Protein AF-A0A4Z1HC04-F1 (afdb_monomer_lite)

Foldseek 3Di:
DDDDDDDDDPPPPVVPPVVVVVVVVVPPPPDDDDDDYDDDDDDDDDDPPDPVNVVVVVVVVVVVVVVVVVVVVVVVVVVVQDDPQDHPQQDGVPPLDRDPSVVDDDDDDDDDDLWDADPVRDIDGDDDQCDDPDDPSNVVVLCVQQNDCVQKDFDAPVRLCSVVNPCSVVQADPVPGGHIDGDCVSVVSVLVVLQVLQVPCVVRPDDPPPPPVSHPDDPDD

Structure (mmCIF, N/CA/C/O backbone):
data_AF-A0A4Z1HC04-F1
#
_entry.id   AF-A0A4Z1HC04-F1
#
loop_
_atom_site.group_PDB
_atom_site.id
_atom_site.type_symbol
_atom_site.label_atom_id
_atom_site.label_alt_id
_atom_site.label_comp_id
_atom_site.label_asym_id
_atom_site.label_entity_id
_atom_site.label_seq_id
_atom_site.pdbx_PDB_ins_code
_atom_site.Cartn_x
_atom_site.Cartn_y
_atom_site.Cartn_z
_atom_site.occupancy
_atom_site.B_iso_or_equiv
_atom_site.auth_seq_id
_atom_site.auth_comp_id
_atom_site.auth_asym_id
_atom_site.auth_atom_id
_atom_site.pdbx_PDB_model_num
ATOM 1 N N . MET A 1 1 ? -55.560 -36.312 -19.124 1.00 34.12 1 MET A N 1
ATOM 2 C CA . MET A 1 1 ? -55.631 -37.559 -19.916 1.00 34.12 1 MET A CA 1
ATOM 3 C C . MET A 1 1 ? -54.326 -37.708 -20.676 1.00 34.12 1 MET A C 1
ATOM 5 O O . MET A 1 1 ? -53.865 -36.733 -21.249 1.00 34.12 1 MET A O 1
ATOM 9 N N . ALA A 1 2 ? -53.711 -38.881 -20.555 1.00 35.19 2 ALA A N 1
ATOM 10 C CA . ALA A 1 2 ? -52.400 -39.250 -21.082 1.00 35.19 2 ALA A CA 1
ATOM 11 C C . ALA A 1 2 ? -52.451 -39.645 -22.563 1.00 35.19 2 ALA A C 1
ATOM 13 O O . ALA A 1 2 ? -53.450 -40.243 -22.935 1.00 35.19 2 ALA A O 1
ATOM 14 N N . LEU A 1 3 ? -51.360 -39.412 -23.310 1.00 34.53 3 LEU A N 1
ATOM 15 C CA . LEU A 1 3 ? -50.778 -40.253 -24.383 1.00 34.53 3 LEU A CA 1
ATOM 16 C C . LEU A 1 3 ? -49.285 -39.821 -24.514 1.00 34.53 3 LEU A C 1
ATOM 18 O O . LEU A 1 3 ? -49.034 -38.633 -24.671 1.00 34.53 3 LEU A O 1
ATOM 22 N N . ILE A 1 4 ? -48.274 -40.626 -24.127 1.00 35.75 4 ILE A N 1
ATOM 23 C CA . ILE A 1 4 ? -47.569 -41.677 -24.916 1.00 35.75 4 ILE A CA 1
ATOM 24 C C . ILE A 1 4 ? -46.864 -41.046 -26.149 1.00 35.75 4 ILE A C 1
ATOM 26 O O . ILE A 1 4 ? -47.541 -40.412 -26.941 1.00 35.75 4 ILE A O 1
ATOM 30 N N . SER A 1 5 ? -45.556 -41.155 -26.424 1.00 35.28 5 SER A N 1
ATOM 31 C CA . SER A 1 5 ? -44.459 -41.933 -25.833 1.00 35.28 5 SER A CA 1
ATOM 32 C C . SER A 1 5 ? -43.077 -41.541 -26.393 1.00 35.28 5 SER A C 1
ATOM 34 O O . SER A 1 5 ? -42.950 -41.000 -27.487 1.00 35.28 5 SER A O 1
ATOM 36 N N . SER A 1 6 ? -42.070 -42.017 -25.652 1.00 41.66 6 SER A N 1
ATOM 37 C CA . SER A 1 6 ? -40.834 -42.688 -26.096 1.00 41.66 6 SER A CA 1
ATOM 38 C C . SER A 1 6 ? -39.646 -41.871 -26.619 1.00 41.66 6 SER A C 1
ATOM 40 O O . SER A 1 6 ? -39.575 -41.424 -27.758 1.00 41.66 6 SER A O 1
ATOM 42 N N . PHE A 1 7 ? -38.662 -41.838 -25.720 1.00 41.16 7 PHE A N 1
ATOM 43 C CA . PHE A 1 7 ? -37.251 -41.531 -25.858 1.00 41.16 7 PHE A CA 1
ATOM 44 C C . PHE A 1 7 ? -36.547 -42.428 -26.886 1.00 41.16 7 PHE A C 1
ATOM 46 O O . PHE A 1 7 ? -36.638 -43.653 -26.828 1.00 41.16 7 PHE A O 1
ATOM 53 N N . PHE A 1 8 ? -35.772 -41.795 -27.762 1.00 40.00 8 PHE A N 1
ATOM 54 C CA . PHE A 1 8 ? -34.714 -42.421 -28.549 1.00 40.00 8 PHE A CA 1
ATOM 55 C C . PHE A 1 8 ? -33.489 -42.623 -27.637 1.00 40.00 8 PHE A C 1
ATOM 57 O O . PHE A 1 8 ? -32.906 -41.647 -27.170 1.00 40.00 8 PHE A O 1
ATOM 64 N N . ASN A 1 9 ? -33.106 -43.875 -27.364 1.00 44.97 9 ASN A N 1
ATOM 65 C CA . ASN A 1 9 ? -31.859 -44.222 -26.671 1.00 44.97 9 ASN A CA 1
ATOM 66 C C . ASN A 1 9 ? -30.952 -45.049 -27.612 1.00 44.97 9 ASN A C 1
ATOM 68 O O . ASN A 1 9 ? -31.169 -46.252 -27.756 1.00 44.97 9 ASN A O 1
ATOM 72 N N . PRO A 1 10 ? -29.936 -44.442 -28.253 1.00 45.31 10 PRO A N 1
ATOM 73 C CA . PRO A 1 10 ? -29.076 -45.092 -29.250 1.00 45.31 10 PRO A CA 1
ATOM 74 C C . PRO A 1 10 ? -27.971 -45.998 -28.661 1.00 45.31 10 PRO A C 1
ATOM 76 O O . PRO A 1 10 ? -27.020 -46.356 -29.357 1.00 45.31 10 PRO A O 1
ATOM 79 N N . GLN A 1 11 ? -28.052 -46.381 -27.382 1.00 48.84 11 GLN A N 1
ATOM 80 C CA . GLN A 1 11 ? -27.018 -47.191 -26.726 1.00 48.84 11 GLN A CA 1
ATOM 81 C C . GLN A 1 11 ? -27.268 -48.713 -26.791 1.00 48.84 11 GLN A C 1
ATOM 83 O O . GLN A 1 11 ? -26.366 -49.482 -26.467 1.00 48.84 11 GLN A O 1
ATOM 88 N N . ALA A 1 12 ? -28.448 -49.164 -27.234 1.00 47.84 12 ALA A N 1
ATOM 89 C CA . ALA A 1 12 ? -28.822 -50.584 -27.227 1.00 47.84 12 ALA A CA 1
ATOM 90 C C . ALA A 1 12 ? -28.340 -51.391 -28.454 1.00 47.84 12 ALA A C 1
ATOM 92 O O . ALA A 1 12 ? -28.146 -52.597 -28.340 1.00 47.84 12 ALA A O 1
ATOM 93 N N . GLU A 1 13 ? -28.077 -50.760 -29.603 1.00 52.19 13 GLU A N 1
ATOM 94 C CA . GLU A 1 13 ? -27.688 -51.490 -30.828 1.00 52.19 13 GLU A CA 1
ATOM 95 C C . GLU A 1 13 ? -26.198 -51.872 -30.872 1.00 52.19 13 GLU A C 1
ATOM 97 O O . GLU A 1 13 ? -25.817 -52.843 -31.516 1.00 52.19 13 GLU A O 1
ATOM 102 N N . ARG A 1 14 ? -25.341 -51.192 -30.101 1.00 45.84 14 ARG A N 1
ATOM 103 C CA . ARG A 1 14 ? -23.883 -51.414 -30.129 1.00 45.84 14 ARG A CA 1
ATOM 104 C C . ARG A 1 14 ? -23.428 -52.722 -29.460 1.00 45.84 14 ARG A C 1
ATOM 106 O O . ARG A 1 14 ? -22.299 -53.149 -29.666 1.00 45.84 14 ARG A O 1
ATOM 113 N N . TRP A 1 15 ? -24.292 -53.361 -28.670 1.00 45.22 15 TRP A N 1
ATOM 114 C CA . TRP A 1 15 ? -23.966 -54.577 -27.909 1.00 45.22 15 TRP A CA 1
ATOM 115 C C . TRP A 1 15 ? -24.400 -55.873 -28.611 1.00 45.22 15 TRP A C 1
ATOM 117 O O . TRP A 1 15 ? -23.995 -56.958 -28.197 1.00 45.22 15 TRP A O 1
ATOM 127 N N . ALA A 1 16 ? -25.192 -55.781 -29.685 1.00 52.88 16 ALA A N 1
ATOM 128 C CA . ALA A 1 16 ? -25.650 -56.945 -30.444 1.00 52.88 16 ALA A CA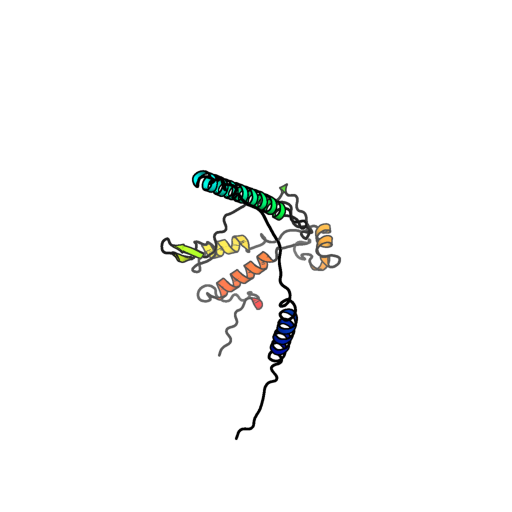 1
ATOM 129 C C . ALA A 1 16 ? -24.617 -57.437 -31.477 1.00 52.88 16 ALA A C 1
ATOM 131 O O . ALA A 1 16 ? -24.549 -58.638 -31.746 1.00 52.88 16 ALA A O 1
ATOM 132 N N . ASP A 1 17 ? -23.770 -56.546 -32.001 1.00 55.94 17 ASP A N 1
ATOM 133 C CA . ASP A 1 17 ? -22.833 -56.887 -33.081 1.00 55.94 17 ASP A CA 1
ATOM 134 C C . ASP A 1 17 ? -21.501 -57.470 -32.582 1.00 55.94 17 ASP A C 1
ATOM 136 O O . ASP A 1 17 ? -20.908 -58.324 -33.242 1.00 55.94 17 ASP A O 1
ATOM 140 N N . GLN A 1 18 ? -21.059 -57.112 -31.372 1.00 55.28 18 GLN A N 1
ATOM 141 C CA . GLN A 1 18 ? -19.781 -57.591 -30.829 1.00 55.28 18 GLN A CA 1
ATOM 142 C C . GLN A 1 18 ? -19.822 -59.084 -30.443 1.00 55.28 18 GLN A C 1
ATOM 144 O O . GLN A 1 18 ? -18.849 -59.807 -30.635 1.00 55.28 18 GLN A O 1
ATOM 149 N N . HIS A 1 19 ? -20.973 -59.585 -29.978 1.00 47.66 19 HIS A N 1
ATOM 150 C CA . HIS A 1 19 ? -21.140 -60.993 -29.588 1.00 47.66 19 HIS A CA 1
ATOM 151 C C . HIS A 1 19 ? -21.334 -61.961 -30.767 1.00 47.66 19 HIS A C 1
ATOM 153 O O . HIS A 1 19 ? -21.279 -63.178 -30.574 1.00 47.66 19 HIS A O 1
ATOM 159 N N . ARG A 1 20 ? -21.563 -61.448 -31.985 1.00 49.50 20 ARG A N 1
ATOM 160 C CA . ARG A 1 20 ? -21.692 -62.266 -33.201 1.00 49.50 20 ARG A CA 1
ATOM 161 C C . ARG A 1 20 ? -20.344 -62.493 -33.890 1.00 49.50 20 ARG A C 1
ATOM 163 O O . ARG A 1 20 ? -20.151 -63.567 -34.443 1.00 49.50 20 ARG A O 1
ATOM 170 N N . ALA A 1 21 ? -19.413 -61.541 -33.800 1.00 50.41 21 ALA A N 1
ATOM 171 C CA . ALA A 1 21 ? -18.075 -61.673 -34.381 1.00 50.41 21 ALA A CA 1
ATOM 172 C C . ALA A 1 21 ? -17.166 -62.643 -33.598 1.00 50.41 21 ALA A C 1
ATOM 174 O O . ALA A 1 21 ? -16.377 -63.366 -34.204 1.00 50.41 21 ALA A O 1
ATOM 175 N N . ASP A 1 22 ? -17.329 -62.721 -32.273 1.00 49.50 22 ASP A N 1
ATOM 176 C CA . ASP A 1 22 ? -16.490 -63.566 -31.405 1.00 49.50 22 ASP A CA 1
ATOM 177 C C . ASP A 1 22 ? -16.844 -65.065 -31.500 1.00 49.50 22 ASP A C 1
ATOM 179 O O . ASP A 1 22 ? -16.000 -65.938 -31.314 1.00 49.50 22 ASP A O 1
ATOM 183 N N . LYS A 1 23 ? -18.092 -65.392 -31.872 1.00 49.78 23 LYS A N 1
ATOM 184 C CA . LYS A 1 23 ? -18.534 -66.787 -32.057 1.00 49.78 23 LYS A CA 1
ATOM 185 C C . LYS A 1 23 ? -18.004 -67.435 -33.337 1.00 49.78 23 LYS A C 1
ATOM 187 O O . LYS A 1 23 ? -17.865 -68.647 -33.371 1.00 49.78 23 LYS A O 1
ATOM 192 N N . THR A 1 24 ? -17.675 -66.649 -34.360 1.00 49.47 24 THR A N 1
ATOM 193 C CA . THR A 1 24 ? -17.198 -67.154 -35.660 1.00 49.47 24 THR A CA 1
ATOM 194 C C . THR A 1 24 ? -15.692 -67.422 -35.734 1.00 49.47 24 THR A C 1
ATOM 196 O O . THR A 1 24 ? -15.248 -68.023 -36.705 1.00 49.47 24 THR A O 1
ATOM 199 N N . LEU A 1 25 ? -14.901 -67.014 -34.734 1.00 47.38 25 LEU A N 1
ATOM 200 C CA . LEU A 1 25 ? -13.460 -67.314 -34.673 1.00 47.38 25 LEU A CA 1
ATOM 201 C C . LEU A 1 25 ? -13.116 -68.505 -33.767 1.00 47.38 25 LEU A C 1
ATOM 203 O O . LEU A 1 25 ? -12.016 -69.034 -33.865 1.00 47.38 25 LEU A O 1
ATOM 207 N N . MET A 1 26 ? -14.049 -68.965 -32.926 1.00 41.34 26 MET A N 1
ATOM 208 C CA . MET A 1 26 ? -13.835 -70.122 -32.044 1.00 41.34 26 MET A CA 1
ATOM 209 C C . MET A 1 26 ? -14.219 -71.479 -32.661 1.00 41.34 26 MET A C 1
ATOM 211 O O . MET A 1 26 ? -14.021 -72.503 -32.017 1.00 41.34 26 MET A O 1
ATOM 21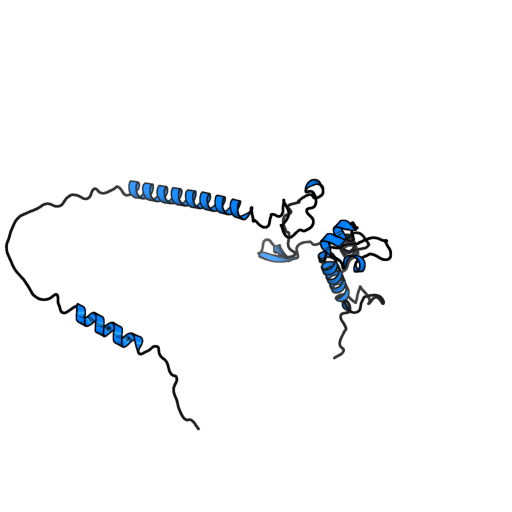5 N N . GLU A 1 27 ? -14.733 -71.517 -33.895 1.00 42.91 27 GLU A N 1
ATOM 216 C CA . GLU A 1 27 ? -15.259 -72.744 -34.531 1.00 42.91 27 GLU A CA 1
ATOM 217 C C . GLU A 1 27 ? -14.302 -73.356 -35.583 1.00 42.91 27 GLU A C 1
ATOM 219 O O . GLU A 1 27 ? -14.705 -74.210 -36.366 1.00 42.91 27 GLU A O 1
ATOM 224 N N . SER A 1 28 ? -13.024 -72.943 -35.630 1.00 43.09 28 SER A N 1
ATOM 225 C CA . SER A 1 28 ? -12.058 -73.443 -36.632 1.00 43.09 28 SER A CA 1
ATOM 226 C C . SER A 1 28 ? -10.814 -74.154 -36.083 1.00 43.09 28 SER A C 1
ATOM 228 O O . SER A 1 28 ? -9.929 -74.480 -36.869 1.00 43.09 28 SER A O 1
ATOM 230 N N . GLU A 1 29 ? -10.721 -74.421 -34.777 1.00 40.34 29 GLU A N 1
ATOM 231 C CA . GLU A 1 29 ? -9.567 -75.129 -34.177 1.00 40.34 29 GLU A CA 1
ATOM 232 C C . GLU A 1 29 ? -9.927 -76.463 -33.502 1.00 40.34 29 GLU A C 1
ATOM 234 O O . GLU A 1 29 ? -9.129 -77.042 -32.767 1.00 40.34 29 GLU A O 1
ATOM 239 N N . GLU A 1 30 ? -11.101 -77.019 -33.799 1.00 41.72 30 GLU A N 1
ATOM 240 C CA . GLU A 1 30 ? -11.400 -78.423 -33.528 1.00 41.72 30 GLU A CA 1
ATOM 241 C C . GLU A 1 30 ? -11.381 -79.207 -34.836 1.00 41.72 30 GLU A C 1
ATOM 243 O O . GLU A 1 30 ? -12.351 -79.218 -35.575 1.00 41.72 30 GLU A O 1
ATOM 248 N N . ASN A 1 31 ? -10.237 -79.803 -35.164 1.00 37.03 31 ASN A N 1
ATOM 249 C CA . ASN A 1 31 ? -10.087 -81.047 -35.926 1.00 37.03 31 ASN A CA 1
ATOM 250 C C . ASN A 1 31 ? -8.625 -81.133 -36.367 1.00 37.03 31 ASN A C 1
ATOM 252 O O . ASN A 1 31 ? -8.231 -80.474 -37.323 1.00 37.03 31 ASN A O 1
ATOM 256 N N . LEU A 1 32 ? -7.828 -81.929 -35.649 1.00 37.06 32 LEU A N 1
ATOM 257 C CA . LEU A 1 32 ? -6.985 -83.006 -36.189 1.00 37.06 32 LEU A CA 1
ATOM 258 C C . LEU A 1 32 ? -5.985 -83.482 -35.113 1.00 37.06 32 LEU A C 1
ATOM 260 O O . LEU A 1 32 ? -5.119 -82.756 -34.639 1.00 37.06 32 LEU A O 1
ATOM 264 N N . LEU A 1 33 ? -6.113 -84.756 -34.764 1.00 39.88 33 LEU A N 1
ATOM 265 C CA . LEU A 1 33 ? -5.164 -85.616 -34.048 1.00 39.88 33 LEU A CA 1
ATOM 266 C C . LEU A 1 33 ? -5.046 -86.914 -34.896 1.00 39.88 33 LEU A C 1
ATOM 268 O O . LEU A 1 33 ? -5.978 -87.171 -35.665 1.00 39.88 33 LEU A O 1
ATOM 272 N N . PRO A 1 34 ? -4.086 -87.848 -34.674 1.00 53.97 34 PRO A N 1
ATOM 273 C CA . PRO A 1 34 ? -2.751 -87.725 -34.044 1.00 53.97 34 PRO A CA 1
ATOM 274 C C . PRO A 1 34 ? -1.640 -88.712 -34.555 1.00 53.97 34 PRO A C 1
ATOM 276 O O . PRO A 1 34 ? -1.927 -89.667 -35.270 1.00 53.97 34 PRO A O 1
ATOM 279 N N . LYS A 1 35 ? -0.421 -88.564 -33.981 1.00 36.94 35 LYS A N 1
ATOM 280 C CA . LYS A 1 35 ? 0.414 -89.604 -33.296 1.00 36.94 35 LYS A CA 1
ATOM 281 C C . LYS A 1 35 ? 1.680 -90.188 -33.967 1.00 36.94 35 LYS A C 1
ATOM 283 O O . LYS A 1 35 ? 1.543 -91.108 -34.759 1.00 36.94 35 LYS A O 1
ATOM 288 N N . ASP A 1 36 ? 2.842 -89.866 -33.370 1.00 39.12 36 ASP A N 1
ATOM 289 C CA . ASP A 1 36 ? 3.951 -90.743 -32.887 1.00 39.12 36 ASP A CA 1
ATOM 290 C C . ASP A 1 36 ? 5.154 -89.864 -32.430 1.00 39.12 36 ASP A C 1
ATOM 292 O O . ASP A 1 36 ? 5.504 -88.919 -33.122 1.00 39.12 36 ASP A O 1
ATOM 296 N N . GLY A 1 37 ? 5.632 -89.874 -31.170 1.00 34.34 37 GLY A N 1
ATOM 297 C CA . GLY A 1 37 ? 6.551 -90.820 -30.485 1.00 34.34 37 GLY A CA 1
ATOM 298 C C . GLY A 1 37 ? 7.953 -90.157 -30.445 1.00 34.34 37 GLY A C 1
ATOM 299 O O . GLY A 1 37 ? 8.344 -89.599 -31.457 1.00 34.34 37 GLY A O 1
ATOM 300 N N . ASP A 1 38 ? 8.780 -90.057 -29.404 1.00 36.09 38 ASP A N 1
ATOM 301 C CA . ASP A 1 38 ? 8.978 -90.677 -28.091 1.00 36.09 38 ASP A CA 1
ATOM 302 C C . ASP A 1 38 ? 10.024 -89.794 -27.328 1.00 36.09 38 ASP A C 1
ATOM 304 O O . ASP A 1 38 ? 10.623 -88.902 -27.932 1.00 36.09 38 ASP A O 1
ATOM 308 N N . ASP A 1 39 ? 10.262 -90.073 -26.041 1.00 38.88 39 ASP A N 1
ATOM 309 C CA . ASP A 1 39 ? 11.500 -89.808 -25.264 1.00 38.88 39 ASP A CA 1
ATOM 310 C C . ASP A 1 39 ? 11.721 -88.527 -24.389 1.00 38.88 39 ASP A C 1
ATOM 312 O O . ASP A 1 39 ? 12.310 -87.530 -24.797 1.00 38.88 39 ASP A O 1
ATOM 316 N N . THR A 1 40 ? 11.365 -88.671 -23.096 1.00 44.31 40 THR A N 1
ATOM 317 C CA . THR A 1 40 ? 12.231 -88.625 -21.871 1.00 44.31 40 THR A CA 1
ATOM 318 C C . THR A 1 40 ? 12.886 -87.322 -21.300 1.00 44.31 40 THR A C 1
ATOM 320 O O . THR A 1 40 ? 13.825 -86.785 -21.871 1.00 44.31 40 THR A O 1
ATOM 323 N N . GLU A 1 41 ? 12.433 -86.941 -20.074 1.00 44.97 41 GLU A N 1
ATOM 324 C CA . GLU A 1 41 ? 13.045 -86.284 -18.856 1.00 44.97 41 GLU A CA 1
ATOM 325 C C . GLU A 1 41 ? 14.042 -85.084 -18.966 1.00 44.97 41 GLU A C 1
ATOM 327 O O . GLU A 1 41 ? 14.883 -85.031 -19.847 1.00 44.97 41 GLU A O 1
ATOM 332 N N . VAL A 1 42 ? 14.091 -84.032 -18.110 1.00 48.38 42 VAL A N 1
ATOM 333 C CA . VAL A 1 42 ? 14.171 -83.908 -16.622 1.00 48.38 42 VAL A CA 1
ATOM 334 C C . VAL A 1 42 ? 13.785 -82.458 -16.176 1.00 48.38 42 VAL A C 1
ATOM 336 O O . VAL A 1 42 ? 14.112 -81.509 -16.896 1.00 48.38 42 VAL A O 1
ATOM 339 N N . PRO A 1 43 ? 13.197 -82.193 -14.981 1.00 51.72 43 PRO A N 1
ATOM 340 C CA . PRO A 1 43 ? 12.995 -80.825 -14.468 1.00 51.72 43 PRO A CA 1
ATOM 341 C C . PRO A 1 43 ? 14.273 -80.183 -13.879 1.00 51.72 43 PRO A C 1
ATOM 343 O O . PRO A 1 43 ? 14.923 -80.746 -12.999 1.00 51.72 43 PRO A O 1
ATOM 346 N N . ARG A 1 44 ? 14.601 -78.951 -14.299 1.00 45.34 44 ARG A N 1
ATOM 347 C CA . ARG A 1 44 ? 15.648 -78.097 -13.689 1.00 45.34 44 ARG A CA 1
ATOM 348 C C . ARG A 1 44 ? 15.182 -77.557 -12.319 1.00 45.34 44 ARG A C 1
ATOM 350 O O . ARG A 1 44 ? 14.073 -77.026 -12.259 1.00 45.34 44 ARG A O 1
ATOM 357 N N . PRO A 1 45 ? 15.996 -77.580 -11.243 1.00 49.09 45 PRO A N 1
ATOM 358 C CA . PRO A 1 45 ? 15.614 -76.959 -9.976 1.00 49.09 45 PRO A CA 1
ATOM 359 C C . PRO A 1 45 ? 15.620 -75.430 -10.103 1.00 49.09 45 PRO A C 1
ATOM 361 O O . PRO A 1 45 ? 16.639 -74.829 -10.447 1.00 49.09 45 PRO A O 1
ATOM 364 N N . LEU A 1 46 ? 14.493 -74.789 -9.792 1.00 57.31 46 LEU A N 1
ATOM 365 C CA . LEU A 1 46 ? 14.434 -73.346 -9.558 1.00 57.31 46 LEU A CA 1
ATOM 366 C C . LEU A 1 46 ? 15.126 -73.052 -8.220 1.00 57.31 46 LEU A C 1
ATOM 368 O O . LEU A 1 46 ? 14.681 -73.510 -7.170 1.00 57.31 46 LEU A O 1
ATOM 372 N N . ILE A 1 47 ? 16.234 -72.312 -8.263 1.00 58.41 47 ILE A N 1
ATOM 373 C CA . ILE A 1 47 ? 16.996 -71.890 -7.081 1.00 58.41 47 ILE A CA 1
ATOM 374 C C . ILE A 1 47 ? 16.081 -71.028 -6.187 1.00 58.41 47 ILE A C 1
ATOM 376 O O . ILE A 1 47 ? 15.618 -69.978 -6.644 1.00 58.41 47 ILE A O 1
ATOM 380 N N . PRO A 1 48 ? 15.810 -71.409 -4.923 1.00 57.66 48 PRO A N 1
ATOM 381 C CA . PRO A 1 48 ? 15.031 -70.579 -4.017 1.00 57.66 48 PRO A CA 1
ATOM 382 C C . PRO A 1 48 ? 15.886 -69.386 -3.581 1.00 57.66 48 PRO A C 1
ATOM 384 O O . PRO A 1 48 ? 16.806 -69.508 -2.777 1.00 57.66 48 PRO A O 1
ATOM 387 N N . VAL A 1 49 ? 15.600 -68.206 -4.128 1.00 60.12 49 VAL A N 1
ATOM 388 C CA . VAL A 1 49 ? 16.191 -66.960 -3.630 1.00 60.12 49 VAL A CA 1
ATOM 389 C C . VAL A 1 49 ? 15.630 -66.715 -2.227 1.00 60.12 49 VAL A C 1
ATOM 391 O O . VAL A 1 49 ? 14.431 -66.476 -2.071 1.00 60.12 49 VAL A O 1
ATOM 394 N N . ASN A 1 50 ? 16.492 -66.800 -1.209 1.00 70.31 50 ASN A N 1
ATOM 395 C CA . ASN A 1 50 ? 16.125 -66.634 0.198 1.00 70.31 50 ASN A CA 1
ATOM 396 C C . ASN A 1 50 ? 15.317 -65.342 0.413 1.00 70.31 50 ASN A C 1
ATOM 398 O O . ASN A 1 50 ? 15.664 -64.277 -0.101 1.00 70.31 50 ASN A O 1
ATOM 402 N N . SER A 1 51 ? 14.236 -65.435 1.194 1.00 72.38 51 SER A N 1
ATOM 403 C CA . SER A 1 51 ? 13.279 -64.342 1.438 1.00 72.38 51 SER A CA 1
ATOM 404 C C . SER A 1 51 ? 13.953 -63.037 1.879 1.00 72.38 51 SER A C 1
ATOM 406 O O . SER A 1 51 ? 13.526 -61.952 1.493 1.00 72.38 51 SER A O 1
ATOM 408 N N . THR A 1 52 ? 15.051 -63.130 2.627 1.00 75.31 52 THR A N 1
ATOM 409 C CA . THR A 1 52 ? 15.870 -61.996 3.075 1.00 75.31 52 THR A CA 1
ATOM 410 C C . THR A 1 52 ? 16.500 -61.237 1.908 1.00 75.31 52 THR A C 1
ATOM 412 O O . THR A 1 52 ? 16.474 -60.011 1.887 1.00 75.31 52 THR A O 1
ATOM 415 N N . THR A 1 53 ? 17.002 -61.945 0.894 1.00 80.38 53 THR A N 1
ATOM 416 C CA . THR A 1 53 ? 17.566 -61.344 -0.321 1.00 80.38 53 THR A CA 1
ATOM 417 C C . THR A 1 53 ? 16.486 -60.609 -1.113 1.00 80.38 53 THR A C 1
ATOM 419 O O . THR A 1 53 ? 16.730 -59.507 -1.595 1.00 80.38 53 THR A O 1
ATOM 422 N N . ARG A 1 54 ? 15.262 -61.157 -1.184 1.00 82.00 54 ARG A N 1
ATOM 423 C CA . ARG A 1 54 ? 14.123 -60.479 -1.832 1.00 82.00 54 ARG A CA 1
ATOM 424 C C . ARG A 1 54 ? 13.739 -59.194 -1.095 1.00 82.00 54 ARG A C 1
ATOM 426 O O . ARG A 1 54 ? 13.556 -58.176 -1.750 1.00 82.00 54 ARG A O 1
ATOM 433 N N . VAL A 1 55 ? 13.694 -59.217 0.240 1.00 85.25 55 VAL A N 1
ATOM 434 C CA . VAL A 1 55 ? 13.396 -58.027 1.058 1.00 85.25 55 VAL A CA 1
ATOM 435 C C . VAL A 1 55 ? 14.456 -56.942 0.861 1.00 85.25 55 VAL A C 1
ATOM 437 O O . VAL A 1 55 ? 14.105 -55.800 0.571 1.00 85.25 55 VAL A O 1
ATOM 440 N N . VAL A 1 56 ? 15.744 -57.290 0.931 1.00 88.38 56 VAL A N 1
ATOM 441 C CA . VAL A 1 56 ? 16.839 -56.328 0.712 1.00 88.38 56 VAL A CA 1
ATOM 442 C C . VAL A 1 56 ? 16.750 -55.711 -0.684 1.00 88.38 56 VAL A C 1
ATOM 444 O O . VAL A 1 56 ? 16.790 -54.489 -0.810 1.00 88.38 56 VAL A O 1
ATOM 447 N N . ILE A 1 57 ? 16.526 -56.522 -1.723 1.00 89.94 57 ILE A N 1
ATOM 448 C CA . ILE A 1 57 ? 16.342 -56.022 -3.092 1.00 89.94 57 ILE A CA 1
ATOM 449 C C . ILE A 1 57 ? 15.141 -55.067 -3.160 1.00 89.94 57 ILE A C 1
ATOM 451 O O . ILE A 1 57 ? 15.282 -53.953 -3.655 1.00 89.94 57 ILE A O 1
ATOM 455 N N . THR A 1 58 ? 13.983 -55.428 -2.601 1.00 88.50 58 THR A N 1
ATOM 456 C CA . THR A 1 58 ? 12.804 -54.542 -2.626 1.00 88.50 58 THR A CA 1
ATOM 457 C C . THR A 1 58 ? 13.030 -53.217 -1.897 1.00 88.50 58 THR A C 1
ATOM 459 O O . THR A 1 58 ? 12.668 -52.169 -2.425 1.00 88.50 58 THR A O 1
ATOM 462 N N . VAL A 1 59 ? 13.685 -53.228 -0.731 1.00 92.56 59 VAL A N 1
ATOM 463 C CA . VAL A 1 59 ? 13.992 -52.007 0.030 1.00 92.56 59 VAL A CA 1
ATOM 464 C C . VAL A 1 59 ? 14.975 -51.125 -0.736 1.00 92.56 59 VAL A C 1
ATOM 466 O O . VAL A 1 59 ? 14.762 -49.919 -0.830 1.00 92.56 59 VAL A O 1
ATOM 469 N N . THR A 1 60 ? 16.015 -51.708 -1.338 1.00 92.31 60 THR A N 1
ATOM 470 C CA . THR A 1 60 ? 16.969 -50.938 -2.154 1.00 92.31 60 THR A CA 1
ATOM 471 C C . THR A 1 60 ? 16.302 -50.305 -3.372 1.00 92.31 60 THR A C 1
ATOM 473 O O . THR A 1 60 ? 16.542 -49.133 -3.644 1.00 92.31 60 THR A O 1
ATOM 476 N N . ILE A 1 61 ? 15.401 -51.021 -4.052 1.00 94.50 61 ILE A N 1
ATOM 477 C CA . ILE A 1 61 ? 14.622 -50.475 -5.169 1.00 94.50 61 ILE A CA 1
ATOM 478 C C . ILE A 1 61 ? 13.758 -49.301 -4.692 1.00 94.50 61 ILE A C 1
ATOM 480 O O . ILE A 1 61 ? 13.792 -48.242 -5.311 1.00 94.50 61 ILE A O 1
ATOM 484 N N . LEU A 1 62 ? 13.034 -49.442 -3.577 1.00 94.31 62 LEU A N 1
ATOM 485 C CA . LEU A 1 62 ? 12.200 -48.361 -3.036 1.00 94.31 62 LEU A CA 1
ATOM 486 C C . LEU A 1 62 ? 13.020 -47.126 -2.644 1.00 94.31 62 LEU A C 1
ATOM 488 O O . LEU A 1 62 ? 12.607 -46.005 -2.936 1.00 94.31 62 LEU A O 1
ATOM 492 N N . LEU A 1 63 ? 14.192 -47.314 -2.033 1.00 94.75 63 LEU A N 1
ATOM 493 C CA . LEU A 1 63 ? 15.093 -46.212 -1.691 1.00 94.75 63 LEU A CA 1
ATOM 494 C C . LEU A 1 63 ? 15.637 -45.508 -2.939 1.00 94.75 63 LEU A C 1
ATOM 496 O O . LEU A 1 63 ? 15.682 -44.280 -2.968 1.00 94.75 63 LEU A O 1
ATOM 500 N N . LEU A 1 64 ? 16.004 -46.260 -3.981 1.00 95.62 64 LEU A N 1
ATOM 501 C CA . LEU A 1 64 ? 16.471 -45.693 -5.248 1.00 95.62 64 LEU A CA 1
ATOM 502 C C . LEU A 1 64 ? 15.363 -44.910 -5.963 1.00 95.62 64 LEU A C 1
ATOM 504 O O . LEU A 1 64 ? 15.612 -43.796 -6.418 1.00 95.62 64 LEU A O 1
ATOM 508 N N . TRP A 1 65 ? 14.137 -45.441 -6.010 1.00 94.69 65 TRP A N 1
ATOM 509 C CA . TRP A 1 65 ? 12.983 -44.722 -6.561 1.00 94.69 65 TRP A CA 1
ATOM 510 C C . TRP A 1 65 ? 12.641 -43.471 -5.748 1.00 94.69 65 TRP A C 1
ATOM 512 O O . TRP A 1 65 ? 12.385 -42.422 -6.333 1.00 94.69 65 TRP A O 1
ATOM 522 N N . GLY A 1 66 ? 12.695 -43.546 -4.415 1.00 94.56 66 GLY A N 1
ATOM 523 C CA . GLY A 1 66 ? 12.483 -42.394 -3.537 1.00 94.56 66 GLY A CA 1
ATOM 524 C C . GLY A 1 66 ? 13.533 -41.299 -3.740 1.00 94.56 66 GLY A C 1
ATOM 525 O O . GLY A 1 66 ? 13.186 -40.127 -3.875 1.00 94.56 66 GLY A O 1
ATOM 526 N N . ALA A 1 67 ? 14.811 -41.674 -3.841 1.00 94.12 67 ALA A N 1
ATOM 527 C CA . ALA A 1 67 ? 15.896 -40.740 -4.126 1.00 94.12 67 ALA A CA 1
ATOM 528 C C . ALA A 1 67 ? 15.759 -40.116 -5.524 1.00 94.12 67 ALA A C 1
ATOM 530 O O . ALA A 1 67 ? 15.898 -38.903 -5.667 1.00 94.12 67 ALA A O 1
ATOM 531 N N . ALA A 1 68 ? 15.429 -40.913 -6.544 1.00 94.12 68 ALA A N 1
ATOM 532 C CA . ALA A 1 68 ? 15.204 -40.420 -7.900 1.00 94.12 68 ALA A CA 1
ATOM 533 C C . ALA A 1 68 ? 14.019 -39.443 -7.965 1.00 94.12 68 ALA A C 1
ATOM 535 O O . ALA A 1 68 ? 14.144 -38.375 -8.562 1.00 94.12 68 ALA A O 1
ATOM 536 N N . ALA A 1 69 ? 12.903 -39.758 -7.299 1.00 92.06 69 ALA A N 1
ATOM 537 C CA . ALA A 1 69 ? 11.742 -38.876 -7.210 1.00 92.06 69 ALA A CA 1
ATOM 538 C C . ALA A 1 69 ? 12.064 -37.569 -6.466 1.00 92.06 69 ALA A C 1
ATOM 540 O O . ALA A 1 69 ? 11.647 -36.498 -6.902 1.00 92.06 69 ALA A O 1
ATOM 541 N N . PHE A 1 70 ? 12.850 -37.630 -5.385 1.00 90.94 70 PHE A N 1
ATOM 542 C CA . PHE A 1 70 ? 13.303 -36.445 -4.653 1.00 90.94 70 PHE A CA 1
ATOM 543 C C . PHE A 1 70 ? 14.208 -35.548 -5.509 1.00 90.94 70 PHE A C 1
ATOM 545 O O . PHE A 1 70 ? 14.004 -34.335 -5.569 1.00 90.94 70 PHE A O 1
ATOM 552 N N . VAL A 1 71 ? 15.179 -36.138 -6.216 1.00 90.31 71 VAL A N 1
ATOM 553 C CA . VAL A 1 71 ? 16.070 -35.400 -7.121 1.00 90.31 71 VAL A CA 1
ATOM 554 C C . VAL A 1 71 ? 15.267 -34.771 -8.257 1.00 90.31 71 VAL A C 1
ATOM 556 O O . VAL A 1 71 ? 15.395 -33.567 -8.476 1.00 90.31 71 VAL A O 1
ATOM 559 N N . ALA A 1 72 ? 14.391 -35.538 -8.912 1.00 88.62 72 ALA A N 1
ATOM 560 C CA . ALA A 1 72 ? 13.506 -35.032 -9.957 1.00 88.62 72 ALA A CA 1
ATOM 561 C C . ALA A 1 72 ? 12.662 -33.857 -9.445 1.00 88.62 72 ALA A C 1
ATOM 563 O O . ALA A 1 72 ? 12.731 -32.777 -10.024 1.00 88.62 72 ALA A O 1
ATOM 564 N N . GLY A 1 73 ? 11.986 -34.023 -8.301 1.00 83.75 73 GLY A N 1
ATOM 565 C CA . GLY A 1 73 ? 11.191 -32.981 -7.651 1.00 83.75 73 GLY A CA 1
ATOM 566 C C . GLY A 1 73 ? 11.989 -31.706 -7.365 1.00 83.75 73 GLY A C 1
ATOM 567 O O . GLY A 1 73 ? 11.526 -30.604 -7.663 1.00 83.75 73 GLY A O 1
ATOM 568 N N . SER A 1 74 ? 13.218 -31.843 -6.860 1.00 80.94 74 SER A N 1
ATOM 569 C CA . SER A 1 74 ? 14.100 -30.706 -6.566 1.00 80.94 74 SER A CA 1
ATOM 570 C C . SER A 1 74 ? 14.565 -29.954 -7.822 1.00 80.94 74 SER A C 1
ATOM 572 O O . SER A 1 74 ? 14.680 -28.728 -7.793 1.00 80.94 74 SER A O 1
ATOM 574 N N . LEU A 1 75 ? 14.787 -30.658 -8.937 1.00 79.06 75 LEU A N 1
ATOM 575 C CA . LEU A 1 75 ? 15.163 -30.061 -10.222 1.00 79.06 75 LEU A CA 1
ATOM 576 C C . LEU A 1 75 ? 13.972 -29.349 -10.879 1.00 79.06 75 LEU A C 1
ATOM 578 O O . LEU A 1 75 ? 14.122 -28.218 -11.347 1.00 79.06 75 LEU A O 1
ATOM 582 N N . THR A 1 76 ? 12.777 -29.948 -10.843 1.00 73.75 76 THR A N 1
ATOM 583 C CA . THR A 1 76 ? 11.536 -29.278 -11.278 1.00 73.75 76 THR A CA 1
ATOM 584 C C . THR A 1 76 ? 11.196 -28.061 -10.416 1.00 73.75 76 THR A C 1
ATOM 586 O O . THR A 1 76 ? 10.750 -27.046 -10.934 1.00 73.75 76 THR A O 1
ATOM 589 N N . SER A 1 77 ? 11.461 -28.105 -9.107 1.00 66.38 77 SER A N 1
ATOM 590 C CA . SER A 1 77 ? 11.213 -26.963 -8.216 1.00 66.38 77 SER A CA 1
ATOM 591 C C . SER A 1 77 ? 12.147 -25.784 -8.498 1.00 66.38 77 SER A C 1
ATOM 593 O O . SER A 1 77 ? 11.717 -24.635 -8.414 1.00 66.38 77 SER A O 1
ATOM 595 N N . LYS A 1 78 ? 13.411 -26.049 -8.854 1.00 62.41 78 LYS A N 1
ATOM 596 C CA . LYS A 1 78 ? 14.353 -24.996 -9.261 1.00 62.41 78 LYS A CA 1
ATOM 597 C C . LYS A 1 78 ? 13.954 -24.371 -10.593 1.00 62.41 78 LYS A C 1
ATOM 599 O O . LYS A 1 78 ? 13.901 -23.156 -10.686 1.00 62.41 78 LYS A O 1
ATOM 604 N N . THR A 1 79 ? 13.604 -25.191 -11.581 1.00 60.66 79 THR A N 1
ATOM 605 C CA . THR A 1 79 ? 13.170 -24.698 -12.901 1.00 60.66 79 THR A CA 1
ATOM 606 C C . THR A 1 79 ? 11.856 -23.922 -12.847 1.00 60.66 79 THR A C 1
ATOM 608 O O . THR A 1 79 ? 11.689 -22.986 -13.613 1.00 60.66 79 THR A O 1
ATOM 611 N N . GLN A 1 80 ? 10.949 -24.231 -11.914 1.00 58.09 80 GLN A N 1
ATOM 612 C CA . GLN A 1 80 ? 9.722 -23.449 -11.729 1.00 58.09 80 GLN A CA 1
ATOM 613 C C . GLN A 1 80 ? 9.974 -22.030 -11.180 1.00 58.09 80 GLN A C 1
ATOM 615 O O . GLN A 1 80 ? 9.124 -21.160 -11.351 1.00 58.09 80 GLN A O 1
ATOM 620 N N . ARG A 1 81 ? 11.112 -21.777 -10.515 1.00 56.66 81 ARG A N 1
ATOM 621 C CA . ARG A 1 81 ? 11.461 -20.428 -10.032 1.00 56.66 81 ARG A CA 1
ATOM 622 C C . ARG A 1 81 ? 11.929 -19.507 -11.157 1.00 56.66 81 ARG A C 1
ATOM 624 O O . ARG A 1 81 ? 11.662 -18.312 -11.096 1.00 56.66 81 ARG A O 1
ATOM 631 N N . ASP A 1 82 ? 12.532 -20.073 -12.195 1.00 61.34 82 ASP A N 1
ATOM 632 C CA . ASP A 1 82 ? 13.007 -19.337 -13.363 1.00 61.34 82 ASP A CA 1
ATOM 633 C C . ASP A 1 82 ? 11.895 -19.286 -14.423 1.00 61.34 82 ASP A C 1
ATOM 635 O O . ASP A 1 82 ? 11.907 -20.016 -15.417 1.00 61.34 82 ASP A O 1
ATOM 639 N N . SER A 1 83 ? 10.880 -18.448 -14.195 1.00 69.81 83 SER A N 1
ATOM 640 C CA . SER A 1 83 ? 9.874 -18.182 -15.225 1.00 69.81 83 SER A CA 1
ATOM 641 C C . SER A 1 83 ? 10.487 -17.312 -16.331 1.00 69.81 83 SER A C 1
ATOM 643 O O . SER A 1 83 ? 11.154 -16.322 -16.028 1.00 69.81 83 SER A O 1
ATOM 645 N N . PRO A 1 84 ? 10.230 -17.603 -17.621 1.00 74.06 84 PRO A N 1
ATOM 646 C CA . PRO A 1 84 ? 10.656 -16.738 -18.725 1.00 74.06 84 PRO A CA 1
ATOM 647 C C . PRO A 1 84 ? 10.017 -15.340 -18.679 1.00 74.06 84 PRO A C 1
ATOM 649 O O . PRO A 1 84 ? 10.478 -14.441 -19.374 1.00 74.06 84 PRO A O 1
ATOM 652 N N . LEU A 1 85 ? 8.973 -15.161 -17.862 1.00 75.12 85 LEU A N 1
ATOM 653 C CA . LEU A 1 85 ? 8.327 -13.875 -17.597 1.00 75.12 85 LEU A CA 1
ATOM 654 C C . LEU A 1 85 ? 8.980 -13.104 -16.440 1.00 75.12 85 LEU A C 1
ATOM 656 O O . LEU A 1 85 ? 8.533 -12.007 -16.144 1.00 75.12 85 LEU A O 1
ATOM 660 N N . GLY A 1 86 ? 10.020 -13.642 -15.795 1.00 75.56 86 GLY A N 1
ATOM 661 C CA . GLY A 1 86 ? 10.722 -13.004 -14.679 1.00 75.56 86 GLY A CA 1
ATOM 662 C C . GLY A 1 86 ? 10.394 -13.604 -13.309 1.00 75.56 86 GLY A C 1
ATOM 663 O O . GLY A 1 86 ? 9.686 -14.606 -13.199 1.00 75.56 86 GLY A O 1
ATOM 664 N N . SER A 1 87 ? 10.952 -13.017 -12.252 1.00 74.81 87 SER A N 1
ATOM 665 C CA . SER A 1 87 ? 10.787 -13.494 -10.874 1.00 74.81 87 SER A CA 1
ATOM 666 C C . SER A 1 87 ? 10.609 -12.333 -9.903 1.00 74.81 87 SER A C 1
ATOM 668 O O . SER A 1 87 ? 10.968 -11.200 -10.201 1.00 74.81 87 SER A O 1
ATOM 670 N N . ALA A 1 88 ? 10.081 -12.609 -8.708 1.00 71.19 88 ALA A N 1
ATOM 671 C CA . ALA A 1 88 ? 9.855 -11.571 -7.701 1.00 71.19 88 ALA A CA 1
ATOM 672 C C . ALA A 1 88 ? 11.146 -10.837 -7.290 1.00 71.19 88 ALA A C 1
ATOM 674 O O . ALA A 1 88 ? 11.089 -9.672 -6.910 1.00 71.19 88 ALA A O 1
ATOM 675 N N . GLU A 1 89 ? 12.303 -11.506 -7.347 1.00 69.12 89 GLU A N 1
ATOM 676 C CA . GLU A 1 89 ? 13.586 -10.870 -7.038 1.00 69.12 89 GLU A CA 1
ATOM 677 C C . GLU A 1 89 ? 14.188 -10.056 -8.193 1.00 69.12 89 GLU A C 1
ATOM 679 O O . GLU A 1 89 ? 14.938 -9.119 -7.927 1.00 69.12 89 GLU A O 1
ATOM 684 N N . ASN A 1 90 ? 13.866 -10.385 -9.447 1.00 69.19 90 ASN A N 1
ATOM 685 C CA . ASN A 1 90 ? 14.487 -9.776 -10.631 1.00 69.19 90 ASN A CA 1
ATOM 686 C C . ASN A 1 90 ? 13.513 -8.935 -11.477 1.00 69.19 90 ASN A C 1
ATOM 688 O O . ASN A 1 90 ? 13.926 -8.359 -12.483 1.00 69.19 90 ASN A O 1
ATOM 692 N N . GLY A 1 91 ? 12.249 -8.855 -11.060 1.00 67.88 91 GLY A N 1
ATOM 693 C CA . GLY A 1 91 ? 11.162 -8.203 -11.781 1.00 67.88 91 GLY A CA 1
ATOM 694 C C . GLY A 1 91 ? 10.526 -9.097 -12.846 1.00 67.88 91 GLY A C 1
ATOM 695 O O . GLY A 1 91 ? 11.100 -10.109 -13.265 1.00 67.88 91 GLY A O 1
ATOM 696 N N . PHE A 1 92 ? 9.320 -8.715 -13.269 1.00 73.81 92 PHE A N 1
ATOM 697 C CA . PHE A 1 92 ? 8.580 -9.369 -14.355 1.00 73.81 92 PHE A CA 1
ATOM 698 C C . PHE A 1 92 ? 8.720 -8.603 -15.677 1.00 73.81 92 PHE A C 1
ATOM 700 O O . PHE A 1 92 ? 8.920 -7.393 -15.690 1.00 73.81 92 PHE A O 1
ATOM 707 N N . VAL A 1 93 ? 8.598 -9.292 -16.814 1.00 70.25 93 VAL A N 1
ATOM 708 C CA . VAL A 1 93 ? 8.728 -8.700 -18.163 1.00 70.25 93 VAL A CA 1
ATOM 709 C C . VAL A 1 93 ? 7.666 -7.622 -18.412 1.00 70.25 93 VAL A C 1
ATOM 711 O O . VAL A 1 93 ? 7.904 -6.670 -19.154 1.00 70.25 93 VAL A O 1
ATOM 714 N N . GLU A 1 94 ? 6.505 -7.745 -17.773 1.00 68.75 94 GLU A N 1
ATOM 715 C CA . GLU A 1 94 ? 5.418 -6.769 -17.820 1.00 68.75 94 GLU A CA 1
ATOM 716 C C . GLU A 1 94 ? 5.682 -5.516 -16.964 1.00 68.75 94 GLU A C 1
ATOM 718 O O . GLU A 1 94 ? 4.987 -4.507 -17.119 1.00 68.75 94 GLU A O 1
ATOM 723 N N . GLU A 1 95 ? 6.685 -5.537 -16.081 1.00 69.25 95 GLU A N 1
ATOM 724 C CA . GLU A 1 95 ? 7.109 -4.368 -15.312 1.00 69.25 95 GLU A CA 1
ATOM 725 C C . GLU A 1 95 ? 7.922 -3.442 -16.226 1.00 69.25 95 GLU A C 1
ATOM 727 O O . GLU A 1 95 ? 9.146 -3.486 -16.311 1.00 69.25 95 GLU A O 1
ATOM 732 N N . LEU A 1 96 ? 7.203 -2.567 -16.935 1.00 61.97 96 LEU A N 1
ATOM 733 C CA . LEU A 1 96 ? 7.751 -1.574 -17.871 1.00 61.97 96 LEU A CA 1
ATOM 734 C C . LEU A 1 96 ? 8.800 -0.635 -17.240 1.00 61.97 96 LEU A C 1
ATOM 736 O O . LEU A 1 96 ? 9.541 0.033 -17.966 1.00 61.97 96 LEU A O 1
ATOM 740 N N . ILE A 1 97 ? 8.873 -0.582 -15.906 1.00 59.38 97 ILE A N 1
ATOM 741 C CA . ILE A 1 97 ? 9.899 0.131 -15.149 1.00 59.38 97 ILE A CA 1
ATOM 742 C C . ILE A 1 97 ? 10.716 -0.891 -14.365 1.00 59.38 97 ILE A C 1
ATOM 744 O O . ILE A 1 97 ? 10.372 -1.276 -13.248 1.00 59.38 97 ILE A O 1
ATOM 748 N N . ILE A 1 98 ? 11.844 -1.286 -14.948 1.00 54.25 98 ILE A N 1
ATOM 749 C CA . ILE A 1 98 ? 12.878 -2.034 -14.240 1.00 54.25 98 ILE A CA 1
ATOM 750 C C . ILE A 1 98 ? 13.513 -1.056 -13.257 1.00 54.25 98 ILE A C 1
ATOM 752 O O . ILE A 1 98 ? 14.390 -0.264 -13.612 1.00 54.25 98 ILE A O 1
ATOM 756 N N . THR A 1 99 ? 13.028 -1.055 -12.022 1.00 56.41 99 THR A N 1
ATOM 757 C CA . THR A 1 99 ? 13.663 -0.244 -10.989 1.00 56.41 99 THR A CA 1
ATOM 758 C C . THR A 1 99 ? 14.955 -0.940 -10.571 1.00 56.41 99 THR A C 1
ATOM 760 O O . THR A 1 99 ? 14.940 -2.160 -10.397 1.00 56.41 99 THR A O 1
ATOM 763 N N . PRO A 1 100 ? 16.084 -0.224 -10.411 1.00 59.28 100 PRO A N 1
ATOM 764 C CA . PRO A 1 100 ? 17.325 -0.857 -9.996 1.00 59.28 100 PRO A CA 1
ATOM 765 C C . PRO A 1 100 ? 17.103 -1.626 -8.693 1.00 59.28 100 PRO A C 1
ATOM 767 O O . PRO A 1 100 ? 16.617 -1.053 -7.713 1.00 59.28 100 PRO A O 1
ATOM 770 N N . SER A 1 101 ? 17.496 -2.901 -8.670 1.00 59.97 101 SER A N 1
ATOM 771 C CA . SER A 1 101 ? 17.363 -3.797 -7.511 1.00 59.97 101 SER A CA 1
ATOM 772 C C . SER A 1 101 ? 18.017 -3.246 -6.240 1.00 59.97 101 SER A C 1
ATOM 774 O O . SER A 1 101 ? 17.730 -3.702 -5.143 1.00 59.97 101 SER A O 1
ATOM 776 N N . GLU A 1 102 ? 18.895 -2.252 -6.373 1.00 67.31 102 GLU A N 1
ATOM 777 C CA . GLU A 1 102 ? 19.587 -1.587 -5.266 1.00 67.31 102 GLU A CA 1
ATO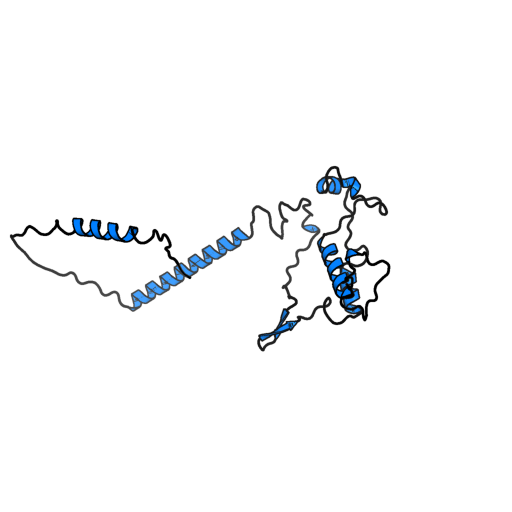M 778 C C . GLU A 1 102 ? 18.701 -0.591 -4.501 1.00 67.31 102 GLU A C 1
ATOM 780 O O . GLU A 1 102 ? 19.013 -0.229 -3.368 1.00 67.31 102 GLU A O 1
ATOM 785 N N . THR A 1 103 ? 17.583 -0.160 -5.095 1.00 66.19 103 THR A N 1
ATOM 786 C CA . THR A 1 103 ? 16.644 0.792 -4.472 1.00 66.19 103 THR A CA 1
ATOM 787 C C . THR A 1 103 ? 15.598 0.080 -3.614 1.00 66.19 103 THR A C 1
ATOM 789 O O . THR A 1 103 ? 15.072 0.654 -2.660 1.00 66.19 103 THR A O 1
ATOM 792 N N . PHE A 1 104 ? 15.311 -1.187 -3.916 1.00 65.81 104 PHE A N 1
ATOM 793 C CA . PHE A 1 104 ? 14.280 -1.961 -3.241 1.00 65.81 104 PHE A CA 1
ATOM 794 C C . PHE A 1 104 ? 14.869 -3.126 -2.462 1.00 65.81 104 PHE A C 1
ATOM 796 O O . PHE A 1 104 ? 15.765 -3.830 -2.910 1.00 65.81 104 PHE A O 1
ATOM 803 N N . LYS A 1 105 ? 14.323 -3.359 -1.270 1.00 67.38 105 LYS A N 1
ATOM 804 C CA . LYS A 1 105 ? 14.693 -4.497 -0.438 1.00 67.38 105 LYS A CA 1
ATOM 805 C C . LYS A 1 105 ? 13.551 -5.500 -0.431 1.00 67.38 105 LYS A C 1
ATOM 807 O O . LYS A 1 105 ? 12.488 -5.211 0.114 1.00 67.38 105 LYS A O 1
ATOM 812 N N . LEU A 1 106 ? 13.795 -6.695 -0.964 1.00 69.38 106 LEU A N 1
ATOM 813 C CA . LEU A 1 106 ? 12.861 -7.803 -0.811 1.00 69.38 106 LEU A CA 1
ATOM 814 C C . LEU A 1 106 ? 12.887 -8.283 0.646 1.00 69.38 106 LEU A C 1
ATOM 816 O O . LEU A 1 106 ? 13.934 -8.659 1.178 1.00 69.38 106 LEU A O 1
ATOM 820 N N . ILE A 1 107 ? 11.729 -8.256 1.303 1.00 72.25 107 ILE A N 1
ATOM 821 C CA . ILE A 1 107 ? 11.565 -8.762 2.665 1.00 72.25 107 ILE A CA 1
ATOM 822 C C . ILE A 1 107 ? 10.610 -9.946 2.602 1.00 72.25 107 ILE A C 1
ATOM 824 O O . ILE A 1 107 ? 9.414 -9.784 2.375 1.00 72.25 107 ILE A O 1
ATOM 828 N N . GLN A 1 108 ? 11.135 -11.148 2.834 1.00 77.62 108 GLN A N 1
ATOM 829 C CA . GLN A 1 108 ? 10.290 -12.315 3.032 1.00 77.62 108 GLN A CA 1
ATOM 830 C C . GLN A 1 108 ? 9.740 -12.282 4.457 1.00 77.62 108 GLN A C 1
ATOM 832 O O . GLN A 1 108 ? 10.483 -12.422 5.428 1.00 77.62 108 GLN A O 1
ATOM 837 N N . THR A 1 109 ? 8.428 -12.108 4.577 1.00 75.06 109 THR A N 1
ATOM 838 C CA . THR A 1 109 ? 7.719 -12.208 5.852 1.00 75.06 109 THR A CA 1
ATOM 839 C C . THR A 1 109 ? 6.805 -13.425 5.856 1.00 75.06 109 THR A C 1
ATOM 841 O O . THR A 1 109 ? 6.343 -13.886 4.808 1.00 75.06 109 THR A O 1
ATOM 844 N N . ARG A 1 110 ? 6.542 -13.973 7.043 1.00 79.00 110 ARG A N 1
ATOM 845 C CA . ARG A 1 110 ? 5.509 -14.994 7.197 1.00 79.00 110 ARG A CA 1
ATOM 846 C C . ARG A 1 110 ? 4.162 -14.293 7.082 1.00 79.00 110 ARG A C 1
ATOM 848 O O . ARG A 1 110 ? 3.851 -13.440 7.906 1.00 79.00 110 ARG A O 1
ATOM 855 N N . PHE A 1 111 ? 3.362 -14.673 6.089 1.00 70.31 111 PHE A N 1
ATOM 856 C CA . PHE A 1 111 ? 1.983 -14.210 6.012 1.00 70.31 111 PHE A CA 1
ATOM 857 C C . PHE A 1 111 ? 1.218 -14.694 7.248 1.00 70.31 111 PHE A C 1
ATOM 859 O O . PHE A 1 111 ? 1.074 -15.897 7.475 1.00 70.31 111 PHE A O 1
ATOM 866 N N . THR A 1 112 ? 0.755 -13.746 8.052 1.00 68.25 112 THR A N 1
ATOM 867 C CA . THR A 1 112 ? -0.205 -13.976 9.127 1.00 68.25 112 THR A CA 1
ATOM 868 C C . THR A 1 112 ? -1.539 -13.454 8.618 1.00 68.25 112 THR A C 1
ATOM 870 O O . THR A 1 112 ? -1.742 -12.243 8.535 1.00 68.25 112 THR A O 1
ATOM 873 N N . GLY A 1 113 ? -2.409 -14.361 8.174 1.00 68.44 113 GLY A N 1
ATOM 874 C CA . GLY A 1 113 ? -3.752 -13.993 7.733 1.00 68.44 113 GLY A CA 1
ATOM 875 C C . GLY A 1 113 ? -4.586 -13.422 8.880 1.00 68.44 113 GLY A C 1
ATOM 876 O O . GLY A 1 113 ? -4.191 -13.484 10.040 1.00 68.44 113 GLY A O 1
ATOM 877 N N . GLY A 1 114 ? -5.772 -12.899 8.558 1.00 68.56 114 GLY A N 1
ATOM 878 C CA . GLY A 1 114 ? -6.711 -12.401 9.572 1.00 68.56 114 GLY A CA 1
ATOM 879 C C . GLY A 1 114 ? -7.308 -13.496 10.459 1.00 68.56 114 GLY A C 1
ATOM 880 O O . GLY A 1 114 ? -7.937 -13.183 11.461 1.00 68.56 114 GLY A O 1
ATOM 881 N N . VAL A 1 115 ? -7.099 -14.763 10.103 1.00 76.00 115 VAL A N 1
ATOM 882 C CA . VAL A 1 115 ? -7.638 -15.939 10.777 1.00 76.00 115 VAL A CA 1
ATOM 883 C C . VAL A 1 115 ? -6.489 -16.790 11.314 1.00 76.00 115 VAL A C 1
ATOM 885 O O . VAL A 1 115 ? -5.587 -17.169 10.565 1.00 76.00 115 VAL A O 1
ATOM 888 N N . ASP A 1 116 ? -6.549 -17.102 12.603 1.00 82.00 116 ASP A N 1
ATOM 889 C CA . ASP A 1 116 ? -5.659 -18.011 13.322 1.00 82.00 116 ASP A CA 1
ATOM 890 C C . ASP A 1 116 ? -6.484 -19.118 14.006 1.00 82.00 116 ASP A C 1
ATOM 892 O O . ASP A 1 116 ? -7.714 -19.066 14.050 1.00 82.00 116 ASP A O 1
ATOM 896 N N . PHE A 1 117 ? -5.825 -20.142 14.541 1.00 83.88 117 PHE A N 1
ATOM 897 C CA . PHE A 1 117 ? -6.483 -21.252 15.225 1.00 83.88 117 PHE A CA 1
ATOM 898 C C . PHE A 1 117 ? -5.997 -21.365 16.666 1.00 83.88 117 PHE A C 1
ATOM 900 O O . PHE A 1 117 ? -4.807 -21.490 16.949 1.00 83.88 117 PHE A O 1
ATOM 907 N N . SER A 1 118 ? -6.943 -21.389 17.604 1.00 82.06 118 SER A N 1
ATOM 908 C CA . SER A 1 118 ? -6.641 -21.717 18.998 1.00 82.06 118 SER A CA 1
ATOM 909 C C . SER A 1 118 ? -6.073 -23.145 19.124 1.00 82.06 118 SER A C 1
ATOM 911 O O . SER A 1 118 ? -6.326 -23.988 18.260 1.00 82.06 118 SER A O 1
ATOM 913 N N . PRO A 1 119 ? -5.414 -23.504 20.246 1.00 87.31 119 PRO A N 1
ATOM 914 C CA . PRO A 1 119 ? -4.944 -24.877 20.489 1.00 87.31 119 PRO A CA 1
ATOM 915 C C . PRO A 1 119 ? -6.041 -25.954 20.439 1.00 87.31 119 PRO A C 1
ATOM 917 O O . PRO A 1 119 ? -5.743 -27.142 20.375 1.00 87.31 119 PRO A O 1
ATOM 920 N N . LYS A 1 120 ? -7.315 -25.545 20.491 1.00 90.75 120 LYS A N 1
ATOM 921 C CA . LYS A 1 120 ? -8.493 -26.415 20.385 1.00 90.75 120 LYS A CA 1
ATOM 922 C C . LYS A 1 120 ? -9.049 -26.509 18.955 1.00 90.75 120 LYS A C 1
ATOM 924 O O . LYS A 1 120 ? -10.091 -27.124 18.767 1.00 90.75 120 LYS A O 1
ATOM 929 N N . GLY A 1 121 ? -8.394 -25.890 17.969 1.00 86.50 121 GLY A N 1
ATOM 930 C CA . GLY A 1 121 ? -8.812 -25.879 16.563 1.00 86.50 121 GLY A CA 1
ATOM 931 C C . GLY A 1 121 ? -9.939 -24.896 16.231 1.00 86.50 121 GLY A C 1
ATOM 932 O O . GLY A 1 121 ? -10.505 -24.974 15.148 1.00 86.50 121 GLY A O 1
ATOM 933 N N . ILE A 1 122 ? -10.287 -23.987 17.147 1.00 88.19 122 ILE A N 1
ATOM 934 C CA . ILE A 1 122 ? -11.308 -22.954 16.904 1.00 88.19 122 ILE A CA 1
ATOM 935 C C . ILE A 1 122 ? -10.676 -21.777 16.170 1.00 88.19 122 ILE A C 1
ATOM 937 O O . ILE A 1 122 ? -9.627 -21.296 16.606 1.00 88.19 122 ILE A O 1
ATOM 941 N N . GLU A 1 123 ? -11.349 -21.324 15.115 1.00 84.38 123 GLU A N 1
ATOM 942 C CA . GLU A 1 123 ? -11.022 -20.128 14.346 1.00 84.38 123 GLU A CA 1
ATOM 943 C C . GLU A 1 123 ? -11.108 -18.874 15.227 1.00 84.38 123 GLU A C 1
ATOM 945 O O . GLU A 1 123 ? -12.130 -18.607 15.863 1.00 84.38 123 GLU A O 1
ATOM 950 N N . VAL A 1 124 ? -10.021 -18.115 15.294 1.00 82.56 124 VAL A N 1
ATOM 951 C CA . VAL A 1 124 ? -9.932 -16.846 16.016 1.00 82.56 124 VAL A CA 1
ATOM 952 C C . VAL A 1 124 ? -9.378 -15.782 15.082 1.00 82.56 124 VAL A C 1
ATOM 954 O O . VAL A 1 124 ? -8.538 -16.069 14.235 1.00 82.56 124 VAL A O 1
ATOM 957 N N . LEU A 1 125 ? -9.832 -14.539 15.229 1.00 77.31 125 LEU A N 1
ATOM 958 C CA . LEU A 1 125 ? -9.216 -13.437 14.499 1.00 77.31 125 LEU A CA 1
ATOM 959 C C . LEU A 1 125 ? -7.799 -13.221 15.031 1.00 77.31 125 LEU A C 1
ATOM 961 O O . LEU A 1 125 ? -7.600 -13.032 16.234 1.00 77.31 125 LEU A O 1
ATOM 965 N N . ALA A 1 126 ? -6.820 -13.261 14.132 1.00 75.75 126 ALA A N 1
ATOM 966 C CA . ALA A 1 126 ? -5.446 -12.935 14.469 1.00 75.75 126 ALA A CA 1
ATOM 967 C C . ALA A 1 126 ? -5.358 -11.455 14.891 1.00 75.75 126 ALA A C 1
ATOM 969 O O . ALA A 1 126 ? -6.077 -10.618 14.334 1.00 75.75 126 ALA A O 1
ATOM 970 N N . PRO A 1 127 ? -4.473 -11.098 15.840 1.00 7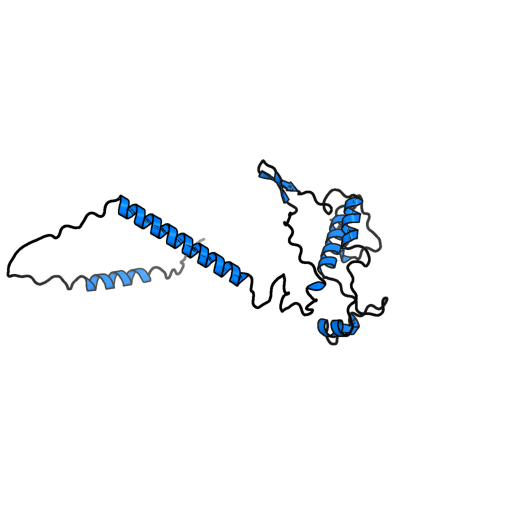6.56 127 PRO A N 1
ATOM 971 C CA . PRO A 1 127 ? -4.256 -9.704 16.204 1.00 76.56 127 PRO A CA 1
ATOM 972 C C . PRO A 1 127 ? -3.891 -8.868 14.971 1.00 76.56 127 PRO A C 1
ATOM 974 O O . PRO A 1 127 ? -2.928 -9.174 14.269 1.00 76.56 127 PRO A O 1
ATOM 977 N N . SER A 1 128 ? -4.654 -7.807 14.716 1.00 82.44 128 SER A N 1
ATOM 978 C CA . SER A 1 128 ? -4.431 -6.886 13.603 1.00 82.44 128 SER A CA 1
ATOM 979 C C . SER A 1 128 ? -4.581 -5.453 14.083 1.00 82.44 128 SER A C 1
ATOM 981 O O . SER A 1 128 ? -5.516 -5.132 14.808 1.00 82.44 128 SER A O 1
ATOM 983 N N . MET A 1 129 ? -3.677 -4.580 13.645 1.00 86.56 129 MET A N 1
ATOM 984 C CA . MET A 1 129 ? -3.766 -3.141 13.912 1.00 86.56 129 MET A CA 1
ATOM 985 C C . MET A 1 129 ? -4.744 -2.411 12.978 1.00 86.56 129 MET A C 1
ATOM 987 O O . MET A 1 129 ? -4.963 -1.218 13.137 1.00 86.56 129 MET A O 1
ATOM 991 N N . TYR A 1 130 ? -5.325 -3.111 11.997 1.00 86.94 130 TYR A N 1
ATOM 992 C CA . TYR A 1 130 ? -6.212 -2.524 10.984 1.00 86.94 130 TYR A CA 1
ATOM 993 C C . TYR A 1 130 ? -7.682 -2.937 11.152 1.00 86.94 130 TYR A C 1
ATOM 995 O O . TYR A 1 130 ? -8.548 -2.426 10.438 1.00 86.94 130 TYR A O 1
ATOM 1003 N N . VAL A 1 131 ? -7.966 -3.875 12.063 1.00 84.75 131 VAL A N 1
ATOM 1004 C CA . VAL A 1 131 ? -9.278 -4.510 12.250 1.00 84.75 131 VAL A CA 1
ATOM 1005 C C . VAL A 1 131 ? -9.619 -4.543 13.737 1.00 84.75 131 VAL A C 1
ATOM 1007 O O . VAL A 1 131 ? -8.769 -4.875 14.555 1.00 84.75 131 VAL A O 1
ATOM 1010 N N . GLY A 1 132 ? -10.867 -4.233 14.084 1.00 84.62 132 GLY A N 1
ATOM 1011 C CA . GLY A 1 132 ? -11.348 -4.236 15.463 1.00 84.62 132 GLY A CA 1
ATOM 1012 C C . GLY A 1 132 ? -12.490 -3.249 15.678 1.00 84.62 132 GLY A C 1
ATOM 1013 O O . GLY A 1 132 ? -13.048 -2.710 14.718 1.00 84.62 132 GLY A O 1
ATOM 1014 N N . GLU A 1 133 ? -12.822 -3.013 16.947 1.00 87.44 133 GLU A N 1
ATOM 1015 C CA . GLU A 1 133 ? -13.711 -1.917 17.333 1.00 87.44 133 GLU A CA 1
ATOM 1016 C C . GLU A 1 133 ? -13.081 -0.566 16.961 1.00 87.44 133 GLU A C 1
ATOM 1018 O O . GLU A 1 133 ? -11.871 -0.413 17.124 1.00 87.44 133 GLU A O 1
ATOM 1023 N N . PRO A 1 134 ? -13.861 0.415 16.470 1.00 88.94 134 PRO A N 1
ATOM 1024 C CA . PRO A 1 134 ? -13.359 1.737 16.124 1.00 88.94 134 PRO A CA 1
ATOM 1025 C C . PRO A 1 134 ? -12.541 2.352 17.256 1.00 88.94 134 PRO A C 1
ATOM 1027 O O . PRO A 1 134 ? -13.029 2.528 18.373 1.00 88.94 134 PRO A O 1
ATOM 1030 N N . SER A 1 135 ? -11.292 2.678 16.949 1.00 90.56 135 SER A N 1
ATOM 1031 C CA . SER A 1 135 ? -10.354 3.288 17.879 1.00 90.56 135 SER A CA 1
ATOM 1032 C C . SER A 1 135 ? -9.428 4.238 17.125 1.00 90.56 135 SER A C 1
ATOM 1034 O O . SER A 1 135 ? -9.233 4.102 15.911 1.00 90.56 135 SER A O 1
ATOM 1036 N N . LEU A 1 136 ? -8.852 5.198 17.852 1.00 90.75 136 LEU A N 1
ATOM 1037 C CA . LEU A 1 136 ? -7.916 6.160 17.274 1.00 90.75 136 LEU A CA 1
ATOM 1038 C C . LEU A 1 136 ? -6.678 5.450 16.712 1.00 90.75 136 LEU A C 1
ATOM 1040 O O . LEU A 1 136 ? -6.208 5.800 15.637 1.00 90.75 136 LEU A O 1
ATOM 1044 N N . GLU A 1 137 ? -6.201 4.406 17.388 1.00 92.44 137 GLU A N 1
ATOM 1045 C CA . GLU A 1 137 ? -5.031 3.632 16.970 1.00 92.44 137 GLU A CA 1
ATOM 1046 C C . GLU A 1 137 ? -5.255 2.947 15.615 1.00 92.44 137 GLU A C 1
ATOM 1048 O O . GLU A 1 137 ? -4.359 2.930 14.771 1.00 92.44 137 GLU A O 1
ATOM 1053 N N . ILE A 1 138 ? -6.460 2.415 15.373 1.00 91.00 138 ILE A N 1
ATOM 1054 C CA . ILE A 1 138 ? -6.816 1.823 14.077 1.00 91.00 138 ILE A CA 1
ATOM 1055 C C . ILE A 1 138 ? -6.895 2.911 13.001 1.00 91.00 138 ILE A C 1
ATOM 1057 O O . ILE A 1 138 ? -6.414 2.711 11.885 1.00 91.00 138 ILE A O 1
ATOM 1061 N N . ASP A 1 139 ? -7.479 4.070 13.309 1.00 90.75 139 ASP A N 1
ATOM 1062 C CA . ASP A 1 139 ? -7.546 5.188 12.363 1.00 90.75 139 ASP A CA 1
ATOM 1063 C C . ASP A 1 139 ? -6.154 5.711 11.983 1.00 90.75 139 ASP A C 1
ATOM 1065 O O . ASP A 1 139 ? -5.896 5.973 10.806 1.00 90.75 139 ASP A O 1
ATOM 1069 N N . GLU A 1 140 ? -5.241 5.805 12.947 1.00 91.44 140 GLU A N 1
ATOM 1070 C CA . GLU A 1 140 ? -3.839 6.159 12.722 1.00 91.44 140 GLU A CA 1
ATOM 1071 C C . GLU A 1 140 ? -3.109 5.099 11.894 1.00 91.44 140 GLU A C 1
ATOM 1073 O O . GLU A 1 140 ? -2.395 5.448 10.953 1.00 91.44 140 GLU A O 1
ATOM 1078 N N . ALA A 1 141 ? -3.335 3.812 12.173 1.00 90.81 141 ALA A N 1
ATOM 1079 C CA . ALA A 1 141 ? -2.773 2.714 11.393 1.00 90.81 141 ALA A CA 1
ATOM 1080 C C . ALA A 1 141 ? -3.205 2.781 9.918 1.00 90.81 141 ALA A C 1
ATOM 1082 O O . ALA A 1 141 ? -2.373 2.637 9.021 1.00 90.81 141 ALA A O 1
ATOM 1083 N N . TRP A 1 142 ? -4.487 3.049 9.650 1.00 91.38 142 TRP A N 1
ATOM 1084 C CA . TRP A 1 142 ? -4.982 3.267 8.289 1.00 91.38 142 TRP A CA 1
ATOM 1085 C C . TRP A 1 142 ? -4.377 4.528 7.661 1.00 91.38 142 TRP A C 1
ATOM 1087 O O . TRP A 1 142 ? -3.867 4.471 6.541 1.00 91.38 142 TRP A O 1
ATOM 1097 N N . ASN A 1 143 ? -4.362 5.653 8.378 1.00 89.06 143 ASN A N 1
ATOM 1098 C CA . ASN A 1 143 ? -3.775 6.902 7.887 1.00 89.06 143 ASN A CA 1
ATOM 1099 C C . ASN A 1 143 ? -2.272 6.781 7.592 1.00 89.06 143 ASN A C 1
ATOM 1101 O O . ASN A 1 143 ? -1.780 7.447 6.690 1.00 89.06 143 ASN A O 1
ATOM 1105 N N . ALA A 1 144 ? -1.537 5.911 8.281 1.00 88.25 144 ALA A N 1
ATOM 1106 C CA . ALA A 1 144 ? -0.126 5.680 7.986 1.00 88.25 144 ALA A CA 1
ATOM 1107 C C . ALA A 1 144 ? 0.106 5.065 6.590 1.00 88.25 144 ALA A C 1
ATOM 1109 O O . ALA A 1 144 ? 1.163 5.285 6.003 1.00 88.25 144 ALA A O 1
ATOM 1110 N N . ILE A 1 145 ? -0.863 4.310 6.054 1.00 86.19 145 ILE A N 1
ATOM 1111 C CA . ILE A 1 145 ? -0.747 3.645 4.744 1.00 86.19 145 ILE A CA 1
ATOM 1112 C C . ILE A 1 145 ? -1.360 4.484 3.622 1.00 86.19 145 ILE A C 1
ATOM 1114 O O . ILE A 1 145 ? -0.774 4.598 2.550 1.00 86.19 145 ILE A O 1
ATOM 1118 N N . ILE A 1 146 ? -2.564 5.012 3.846 1.00 86.44 146 ILE A N 1
ATOM 1119 C CA . ILE A 1 146 ? -3.378 5.677 2.809 1.00 86.44 146 ILE A CA 1
ATOM 1120 C C . ILE A 1 146 ? -3.617 7.165 3.086 1.00 86.44 146 ILE A C 1
ATOM 1122 O O . ILE A 1 146 ? -4.345 7.826 2.345 1.00 86.44 146 ILE A O 1
ATOM 1126 N N . GLY A 1 147 ? -3.097 7.680 4.198 1.00 76.19 147 GLY A N 1
ATOM 1127 C CA . GLY A 1 147 ? -3.308 9.055 4.620 1.00 76.19 147 GLY A CA 1
ATOM 1128 C C . GLY A 1 147 ? -2.280 10.007 4.021 1.00 76.19 147 GLY A C 1
ATOM 1129 O O . GLY A 1 147 ? -1.077 9.755 4.026 1.00 76.19 147 GLY A O 1
ATOM 1130 N N . GLY A 1 148 ? -2.772 11.161 3.573 1.00 71.75 148 GLY A N 1
ATOM 1131 C CA . GLY A 1 148 ? -1.942 12.264 3.106 1.00 71.75 148 GLY A CA 1
ATOM 1132 C C . GLY A 1 148 ? -1.339 12.032 1.723 1.00 71.75 148 GLY A C 1
ATOM 1133 O O . GLY A 1 148 ? -1.994 11.534 0.811 1.00 71.75 148 GLY A O 1
ATOM 1134 N N . GLU A 1 149 ? -0.097 12.482 1.563 1.00 66.62 149 GLU A N 1
ATOM 1135 C CA . GLU A 1 149 ? 0.614 12.512 0.282 1.00 66.62 149 GLU A CA 1
ATOM 1136 C C . GLU A 1 149 ? 1.618 11.355 0.128 1.00 66.62 149 GLU A C 1
ATOM 1138 O O . GLU A 1 149 ? 2.360 11.308 -0.849 1.00 66.62 149 GLU A O 1
ATOM 1143 N N . SER A 1 150 ? 1.669 10.441 1.102 1.00 68.81 150 SER A N 1
ATOM 1144 C CA . SER A 1 150 ? 2.709 9.412 1.239 1.00 68.81 150 SER A CA 1
ATOM 1145 C C . SER A 1 150 ? 2.640 8.313 0.176 1.00 68.81 150 SER A C 1
ATOM 1147 O O . SER A 1 150 ? 3.662 7.711 -0.144 1.00 68.81 150 SER A O 1
ATOM 1149 N N . HIS A 1 151 ? 1.461 8.065 -0.397 1.00 77.25 151 HIS A N 1
ATOM 1150 C CA . HIS A 1 151 ? 1.243 7.063 -1.446 1.00 77.25 151 HIS A CA 1
ATOM 1151 C C . HIS A 1 151 ? 1.316 7.628 -2.869 1.00 77.25 151 HIS A C 1
ATOM 1153 O O . HIS A 1 151 ? 1.092 6.894 -3.838 1.00 77.25 151 HIS A O 1
ATOM 1159 N N . TYR A 1 152 ? 1.619 8.920 -3.007 1.00 79.69 152 TYR A N 1
ATOM 1160 C CA . TYR A 1 152 ? 1.855 9.565 -4.292 1.00 79.69 152 TYR A CA 1
ATOM 1161 C C . TYR A 1 152 ? 3.351 9.732 -4.527 1.00 79.69 152 TYR A C 1
ATOM 1163 O O . TYR A 1 152 ? 4.074 10.253 -3.680 1.00 79.69 152 TYR A O 1
ATOM 1171 N N . PHE A 1 153 ? 3.813 9.342 -5.709 1.00 80.62 153 PHE A N 1
ATOM 1172 C CA . PHE A 1 153 ? 5.204 9.512 -6.113 1.00 80.62 153 PHE A CA 1
ATOM 1173 C C . PHE A 1 153 ? 5.300 10.313 -7.408 1.00 80.62 153 PHE A C 1
ATOM 1175 O O . PHE A 1 153 ? 4.430 10.247 -8.280 1.00 80.62 153 PHE A O 1
ATOM 1182 N N . SER A 1 154 ? 6.366 11.102 -7.519 1.00 82.69 154 SER A N 1
ATOM 1183 C CA . SER A 1 154 ? 6.653 11.880 -8.720 1.00 82.69 154 SER A CA 1
ATOM 1184 C C . SER A 1 154 ? 7.223 10.978 -9.806 1.00 82.69 154 SER A C 1
ATOM 1186 O O . SER A 1 154 ? 8.140 10.202 -9.556 1.00 82.69 154 SER A O 1
ATOM 1188 N N . VAL A 1 155 ? 6.697 11.128 -11.013 1.00 82.75 155 VAL A N 1
ATOM 1189 C CA . VAL A 1 155 ? 7.103 10.405 -12.215 1.00 82.75 155 VAL A CA 1
ATOM 1190 C C . VAL A 1 155 ? 7.771 11.403 -13.157 1.00 82.75 155 VAL A C 1
ATOM 1192 O O . VAL A 1 155 ? 7.286 12.525 -13.342 1.00 82.75 155 VAL A O 1
ATOM 1195 N N . SER A 1 156 ? 8.912 11.022 -13.731 1.00 83.94 156 SER A N 1
ATOM 1196 C CA . SER A 1 156 ? 9.604 11.876 -14.706 1.00 83.94 156 SER A CA 1
ATOM 1197 C C . SER A 1 156 ? 8.812 11.971 -16.017 1.00 83.94 156 SER A C 1
ATOM 1199 O O . SER A 1 156 ? 8.042 11.073 -16.342 1.00 83.94 156 SER A O 1
ATOM 1201 N N . GLU A 1 157 ? 8.994 13.034 -16.804 1.00 83.94 157 GLU A N 1
ATOM 1202 C CA . GLU A 1 157 ? 8.279 13.184 -18.083 1.00 83.94 157 GLU A CA 1
ATOM 1203 C C . GLU A 1 157 ? 8.558 12.020 -19.049 1.00 83.94 157 GLU A C 1
ATOM 1205 O O . GLU A 1 157 ? 7.637 11.465 -19.647 1.00 83.94 157 GLU A O 1
ATOM 1210 N N . ASP A 1 158 ? 9.819 11.603 -19.164 1.00 84.81 158 ASP A N 1
ATOM 1211 C CA . ASP A 1 158 ? 10.215 10.498 -20.043 1.00 84.81 158 ASP A CA 1
ATOM 1212 C C . ASP A 1 158 ? 9.613 9.160 -19.597 1.00 84.81 158 ASP A C 1
ATOM 1214 O O . ASP A 1 158 ? 9.288 8.296 -20.411 1.00 84.81 158 ASP A O 1
ATOM 1218 N N . GLU A 1 159 ? 9.481 8.949 -18.290 1.00 81.00 159 GLU A N 1
ATOM 1219 C CA . GLU A 1 159 ? 8.817 7.779 -17.715 1.00 81.00 159 GLU A CA 1
ATOM 1220 C C . GLU A 1 159 ? 7.301 7.843 -17.921 1.00 81.00 159 GLU A C 1
ATOM 1222 O O . GLU A 1 159 ? 6.706 6.874 -18.384 1.00 81.00 159 GLU A O 1
ATOM 1227 N N . ALA A 1 160 ? 6.690 9.009 -17.715 1.00 83.88 160 ALA A N 1
ATOM 1228 C CA . ALA A 1 160 ? 5.276 9.257 -17.957 1.00 83.88 160 ALA A CA 1
ATOM 1229 C C . ALA A 1 160 ? 4.879 8.999 -19.417 1.00 83.88 160 ALA A C 1
ATOM 1231 O O . ALA A 1 160 ? 3.872 8.344 -19.688 1.00 83.88 160 ALA A O 1
ATOM 1232 N N . ARG A 1 161 ? 5.686 9.475 -20.372 1.00 85.06 161 ARG A N 1
ATOM 1233 C CA . ARG A 1 161 ? 5.476 9.244 -21.810 1.00 85.06 161 ARG A CA 1
ATOM 1234 C C . ARG A 1 161 ? 5.648 7.775 -22.192 1.00 85.06 161 ARG A C 1
ATOM 1236 O O . ARG A 1 161 ? 4.940 7.298 -23.074 1.00 85.06 161 ARG A O 1
ATOM 1243 N N . ARG A 1 162 ? 6.553 7.046 -21.531 1.00 83.19 162 ARG A N 1
ATOM 1244 C CA . ARG A 1 162 ? 6.725 5.597 -21.737 1.00 83.19 162 ARG A CA 1
ATOM 1245 C C . ARG A 1 162 ? 5.568 4.784 -21.160 1.00 83.19 162 ARG A C 1
ATOM 1247 O O . ARG A 1 162 ? 5.130 3.842 -21.809 1.00 83.19 162 ARG A O 1
ATOM 1254 N N . LEU A 1 163 ? 5.065 5.161 -19.985 1.00 81.31 163 LEU A N 1
ATOM 1255 C CA . LEU A 1 163 ? 3.966 4.472 -19.308 1.00 81.31 163 LEU A CA 1
ATOM 1256 C C . LEU A 1 163 ? 2.599 4.744 -19.943 1.00 81.31 163 LEU A C 1
ATOM 1258 O O . LEU A 1 163 ? 1.825 3.819 -20.171 1.00 81.31 163 LEU A O 1
ATOM 1262 N N . TRP A 1 164 ? 2.286 6.014 -20.202 1.00 83.56 164 TRP A N 1
ATOM 1263 C CA . TRP A 1 164 ? 0.942 6.454 -20.597 1.00 83.56 164 TRP A CA 1
ATOM 1264 C C . TRP A 1 164 ? 0.846 6.892 -22.064 1.00 83.56 164 TRP A C 1
ATOM 1266 O O . TRP A 1 164 ? -0.237 7.235 -22.542 1.00 83.56 164 TRP A O 1
ATOM 1276 N N . GLY A 1 165 ? 1.959 6.867 -22.801 1.00 83.69 165 GLY A N 1
ATOM 1277 C CA . GLY A 1 165 ? 2.002 7.225 -24.215 1.00 83.69 165 GLY A CA 1
ATOM 1278 C C . GLY A 1 165 ? 1.740 8.711 -24.468 1.00 83.69 165 GLY A C 1
ATOM 1279 O O . GLY A 1 165 ? 2.033 9.574 -23.642 1.00 83.69 165 GLY A O 1
ATOM 1280 N N . ALA A 1 166 ? 1.166 9.017 -25.634 1.00 80.50 166 ALA A N 1
ATOM 1281 C CA . ALA A 1 166 ? 0.875 10.391 -26.061 1.00 80.50 166 ALA A CA 1
ATOM 1282 C C . ALA A 1 166 ? -0.143 11.121 -25.162 1.00 80.50 166 ALA A C 1
ATOM 1284 O O . ALA A 1 166 ? -0.195 12.347 -25.162 1.00 80.50 166 ALA A O 1
ATOM 1285 N N . GLU A 1 167 ? -0.920 10.380 -24.369 1.00 81.38 167 GLU A N 1
ATOM 1286 C CA . GLU A 1 167 ? -1.929 10.921 -23.454 1.00 81.38 167 GLU A CA 1
ATOM 1287 C C . GLU A 1 167 ? -1.346 11.283 -22.075 1.00 81.38 167 GLU A C 1
ATOM 1289 O O . GLU A 1 167 ? -2.097 11.665 -21.176 1.00 81.38 167 GLU A O 1
ATOM 1294 N N . SER A 1 168 ? -0.021 11.193 -21.884 1.00 79.75 168 SER A N 1
ATOM 1295 C CA . SER A 1 168 ? 0.649 11.486 -20.608 1.00 79.75 168 SER A CA 1
ATOM 1296 C C . SER A 1 168 ? 0.268 12.853 -20.039 1.00 79.75 168 SER A C 1
ATOM 1298 O O . SER A 1 168 ? 0.105 12.996 -18.830 1.00 79.75 168 SER A O 1
ATOM 1300 N N . ASP A 1 169 ? 0.072 13.860 -20.892 1.00 81.38 169 ASP A N 1
ATOM 1301 C CA . ASP A 1 169 ? -0.249 15.232 -20.480 1.00 81.38 169 ASP A CA 1
ATOM 1302 C C . ASP A 1 169 ? -1.598 15.345 -19.749 1.00 81.38 169 ASP A C 1
ATOM 1304 O O . ASP A 1 169 ? -1.795 16.264 -18.951 1.00 81.38 169 ASP A O 1
ATOM 1308 N N . ARG A 1 170 ? -2.519 14.391 -19.950 1.00 79.75 170 ARG A N 1
ATOM 1309 C CA . ARG A 1 170 ? -3.792 14.332 -19.209 1.00 79.75 170 ARG A CA 1
ATOM 1310 C C . ARG A 1 170 ? -3.617 13.937 -17.750 1.00 79.75 170 ARG A C 1
ATOM 1312 O O . ARG A 1 170 ? -4.454 14.303 -16.930 1.00 79.75 170 ARG A O 1
ATOM 1319 N N . TYR A 1 171 ? -2.547 13.211 -17.442 1.00 75.88 171 TYR A N 1
ATOM 1320 C CA . TYR A 1 171 ? -2.221 12.727 -16.101 1.00 75.88 171 TYR A CA 1
ATOM 1321 C C . TYR A 1 171 ? -1.232 13.647 -15.377 1.00 75.88 171 TYR A C 1
ATOM 1323 O O . TYR A 1 171 ? -0.686 13.292 -14.334 1.00 75.88 171 TYR A O 1
ATOM 1331 N N . ARG A 1 172 ? -0.986 14.841 -15.928 1.00 80.44 172 ARG A N 1
ATOM 1332 C CA . ARG A 1 172 ? -0.126 15.836 -15.301 1.00 80.44 172 ARG A CA 1
ATOM 1333 C C . ARG A 1 172 ? -0.847 16.487 -14.120 1.00 80.44 172 ARG A C 1
ATOM 1335 O O . ARG A 1 172 ? -1.942 17.035 -14.263 1.00 80.44 172 ARG A O 1
ATOM 1342 N N . ASP A 1 173 ? -0.200 16.465 -12.964 1.00 77.88 173 ASP A N 1
ATOM 1343 C CA . ASP A 1 173 ? -0.657 17.138 -11.759 1.00 77.88 173 ASP A CA 1
ATOM 1344 C C . ASP A 1 173 ? -0.617 18.661 -11.972 1.00 77.88 173 ASP A C 1
ATOM 1346 O O . ASP A 1 173 ? 0.436 19.272 -12.190 1.00 77.88 173 ASP A O 1
ATOM 1350 N N . ARG A 1 174 ? -1.800 19.280 -11.913 1.00 71.69 174 ARG A N 1
ATOM 1351 C CA . ARG A 1 174 ? -1.992 20.722 -12.117 1.00 71.69 174 ARG A CA 1
ATOM 1352 C C . ARG A 1 174 ? -1.498 21.573 -10.950 1.00 71.69 174 ARG A C 1
ATOM 1354 O O . ARG A 1 174 ? -1.225 22.751 -11.156 1.00 71.69 174 ARG A O 1
ATOM 1361 N N . ILE A 1 175 ? -1.422 21.006 -9.751 1.00 70.44 175 ILE A N 1
ATOM 1362 C CA . ILE A 1 175 ? -1.042 21.701 -8.519 1.00 70.44 175 ILE A CA 1
ATOM 1363 C C . ILE A 1 175 ? 0.474 21.617 -8.330 1.00 70.44 175 ILE A C 1
ATOM 1365 O O . ILE A 1 175 ? 1.111 22.616 -8.005 1.00 70.44 175 ILE A O 1
ATOM 1369 N N . ARG A 1 176 ? 1.064 20.441 -8.568 1.00 68.81 176 ARG A N 1
ATOM 1370 C CA . ARG A 1 176 ? 2.493 20.177 -8.321 1.00 68.81 176 ARG A CA 1
ATOM 1371 C C . ARG A 1 176 ? 3.394 20.401 -9.532 1.00 68.81 176 ARG A C 1
ATOM 1373 O O . AR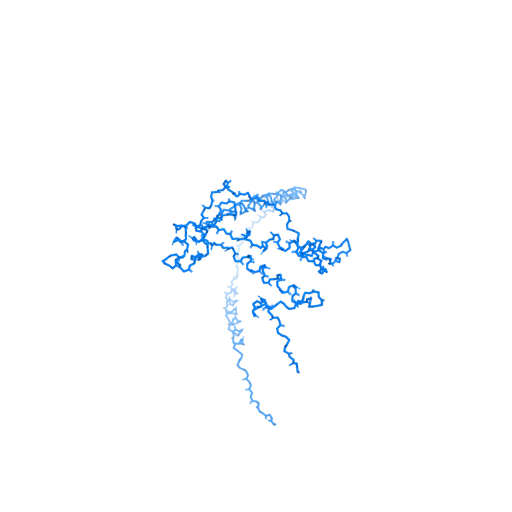G A 1 176 ? 4.607 20.502 -9.379 1.00 68.81 176 ARG A O 1
ATOM 1380 N N . GLY A 1 177 ? 2.822 20.507 -10.732 1.00 69.12 177 GLY A N 1
ATOM 1381 C CA . GLY A 1 177 ? 3.564 20.855 -11.947 1.00 69.12 177 GLY A CA 1
ATOM 1382 C C . GLY A 1 177 ? 4.377 19.711 -12.565 1.00 69.12 177 GLY A C 1
ATOM 1383 O O . GLY A 1 177 ? 5.276 19.978 -13.366 1.00 69.12 177 GLY A O 1
ATOM 1384 N N . GLY A 1 178 ? 4.047 18.454 -12.260 1.00 81.56 178 GLY A N 1
ATOM 1385 C CA . GLY A 1 178 ? 4.725 17.254 -12.768 1.00 81.56 178 GLY A CA 1
ATOM 1386 C C . GLY A 1 178 ? 3.756 16.099 -13.017 1.00 81.56 178 GLY A C 1
ATOM 1387 O O . GLY A 1 178 ? 2.545 16.296 -12.987 1.00 81.56 178 GLY A O 1
ATOM 1388 N N . TRP A 1 179 ? 4.269 14.898 -13.272 1.00 82.56 179 TRP A N 1
ATOM 1389 C CA . TRP A 1 179 ? 3.445 13.692 -13.313 1.00 82.56 179 TRP A CA 1
ATOM 1390 C C . TRP A 1 179 ? 3.478 13.025 -11.952 1.00 82.56 179 TRP A C 1
ATOM 1392 O O . TRP A 1 179 ? 4.541 12.878 -11.352 1.00 82.56 179 TRP A O 1
ATOM 1402 N N . THR A 1 180 ? 2.314 12.643 -11.449 1.00 82.56 180 THR A N 1
ATOM 1403 C CA . THR A 1 180 ? 2.204 11.993 -10.147 1.00 82.56 180 THR A CA 1
ATOM 1404 C C . THR A 1 180 ? 1.476 10.679 -10.331 1.00 82.56 180 THR A C 1
ATOM 1406 O O . THR A 1 180 ? 0.387 10.633 -10.899 1.00 82.56 180 THR A O 1
ATOM 1409 N N . GLY A 1 181 ? 2.123 9.606 -9.896 1.00 79.06 181 GLY A N 1
ATOM 1410 C CA . GLY A 1 181 ? 1.584 8.259 -9.913 1.00 79.06 181 GLY A CA 1
ATOM 1411 C C . GLY A 1 181 ? 1.158 7.829 -8.518 1.00 79.06 181 GLY A C 1
ATOM 1412 O O . GLY A 1 181 ? 1.653 8.326 -7.505 1.00 79.06 181 GLY A O 1
ATOM 1413 N N . THR A 1 182 ? 0.240 6.874 -8.472 1.00 80.06 182 THR A N 1
ATOM 1414 C CA . THR A 1 182 ? -0.020 6.070 -7.283 1.00 80.06 182 THR A CA 1
ATOM 1415 C C . THR A 1 182 ? -0.288 4.632 -7.708 1.00 80.06 182 THR A C 1
ATOM 1417 O O . THR A 1 182 ? -0.647 4.377 -8.859 1.00 80.06 182 THR A O 1
ATOM 1420 N N . LEU A 1 183 ? -0.092 3.687 -6.793 1.00 83.06 183 LEU A N 1
ATOM 1421 C CA . LEU A 1 183 ? -0.463 2.296 -7.030 1.00 83.06 183 LEU A CA 1
ATOM 1422 C C . LEU A 1 183 ? -1.962 2.126 -6.776 1.00 83.06 183 LEU A C 1
ATOM 1424 O O . LEU A 1 183 ? -2.469 2.563 -5.744 1.00 83.06 183 LEU A O 1
ATOM 1428 N N . ASP A 1 184 ? -2.657 1.423 -7.670 1.00 83.00 184 ASP A N 1
ATOM 1429 C CA . ASP A 1 184 ? -4.104 1.178 -7.553 1.00 83.00 184 ASP A CA 1
ATOM 1430 C C . ASP A 1 184 ? -4.488 0.443 -6.252 1.00 83.00 184 ASP A C 1
ATOM 1432 O O . ASP A 1 184 ? -5.572 0.629 -5.699 1.00 83.00 184 ASP A O 1
ATOM 1436 N N . MET A 1 185 ? -3.548 -0.304 -5.664 1.00 85.56 185 MET A N 1
ATOM 1437 C CA . MET A 1 185 ? -3.701 -0.882 -4.327 1.00 85.56 185 MET A CA 1
ATOM 1438 C C . MET A 1 185 ? -4.092 0.168 -3.273 1.00 85.56 185 MET A C 1
ATOM 1440 O O . MET A 1 185 ? -4.950 -0.105 -2.434 1.00 85.56 185 MET A O 1
ATOM 1444 N N . PHE A 1 186 ? -3.511 1.372 -3.307 1.00 86.88 186 PHE A N 1
ATOM 1445 C CA . PHE A 1 186 ? -3.847 2.425 -2.344 1.00 86.88 186 PHE A CA 1
ATOM 1446 C C . PHE A 1 186 ? -5.270 2.948 -2.536 1.00 86.88 186 PHE A C 1
ATOM 1448 O O . PHE A 1 186 ? -5.940 3.263 -1.556 1.00 86.88 186 PHE A O 1
ATOM 1455 N N . HIS A 1 187 ? -5.771 2.971 -3.772 1.00 85.06 187 HIS A N 1
ATOM 1456 C CA . HIS A 1 187 ? -7.163 3.307 -4.058 1.00 85.06 187 HIS A CA 1
ATOM 1457 C C . HIS A 1 187 ? -8.119 2.229 -3.524 1.00 85.06 187 HIS A C 1
ATOM 1459 O O . HIS A 1 187 ? -9.106 2.554 -2.857 1.00 85.06 187 HIS A O 1
ATOM 1465 N N . CYS A 1 188 ? -7.789 0.950 -3.716 1.00 88.88 188 CYS A N 1
ATOM 1466 C CA . CYS A 1 188 ? -8.547 -0.157 -3.130 1.00 88.88 188 CYS A CA 1
ATOM 1467 C C . CYS A 1 188 ? -8.593 -0.061 -1.594 1.00 88.88 188 CYS A C 1
ATOM 1469 O O . CYS A 1 188 ? -9.661 -0.174 -0.988 1.00 88.88 188 CYS A O 1
ATOM 1471 N N . LEU A 1 189 ? -7.447 0.204 -0.957 1.00 90.19 189 LEU A N 1
ATOM 1472 C CA . LEU A 1 189 ? -7.342 0.366 0.495 1.00 90.19 189 LEU A CA 1
ATOM 1473 C C . LEU A 1 189 ? -8.088 1.605 1.003 1.00 90.19 189 LEU A C 1
ATOM 1475 O O . LEU A 1 189 ? -8.741 1.532 2.045 1.00 90.19 189 LEU A O 1
ATOM 1479 N N . HIS A 1 190 ? -8.047 2.718 0.265 1.00 86.81 190 HIS A N 1
ATOM 1480 C CA . HIS A 1 190 ? -8.845 3.904 0.566 1.00 86.81 190 HIS A CA 1
ATOM 1481 C C . HIS A 1 190 ? -10.330 3.547 0.624 1.00 86.81 190 HIS A C 1
ATOM 1483 O O . HIS A 1 190 ? -10.977 3.785 1.643 1.00 86.81 190 HIS A O 1
ATOM 1489 N N . CYS A 1 191 ? -10.852 2.910 -0.425 1.00 86.25 191 CYS A N 1
ATOM 1490 C CA . CYS A 1 191 ? -12.253 2.501 -0.488 1.00 86.25 191 CYS A CA 1
ATOM 1491 C C . CYS A 1 191 ? -12.625 1.545 0.653 1.00 86.25 191 CYS A C 1
ATOM 1493 O O . CYS A 1 191 ? -13.677 1.702 1.273 1.00 86.25 191 CYS A O 1
ATOM 1495 N N . LEU A 1 192 ? -11.750 0.591 0.977 1.00 90.00 192 LEU A N 1
ATOM 1496 C CA . LEU A 1 192 ? -11.966 -0.343 2.080 1.00 90.00 192 LEU A CA 1
ATOM 1497 C C . LEU A 1 192 ? -12.039 0.373 3.439 1.00 90.00 192 LEU A C 1
ATOM 1499 O O . LEU A 1 192 ? -12.925 0.082 4.243 1.00 90.00 192 LEU A O 1
ATOM 1503 N N . ASN A 1 193 ? -11.164 1.350 3.686 1.00 89.31 193 ASN A N 1
ATOM 1504 C CA . ASN A 1 193 ? -11.226 2.168 4.896 1.00 89.31 193 ASN A CA 1
ATOM 1505 C C . ASN A 1 193 ? -12.509 3.011 4.949 1.00 89.31 193 ASN A C 1
ATOM 1507 O O . ASN A 1 193 ? -13.119 3.148 6.013 1.00 89.31 193 ASN A O 1
ATOM 1511 N N . GLN A 1 194 ? -12.955 3.542 3.805 1.00 85.94 194 GLN A N 1
ATOM 1512 C CA . GLN A 1 194 ? -14.226 4.258 3.743 1.00 85.94 194 GLN A CA 1
ATOM 1513 C C . GLN A 1 194 ? -15.398 3.340 4.109 1.00 85.94 194 GLN A C 1
ATOM 1515 O O . GLN A 1 194 ? -16.226 3.722 4.940 1.00 85.94 194 GLN A O 1
ATOM 1520 N N . LEU A 1 195 ? -15.427 2.115 3.577 1.00 87.50 195 LEU A N 1
ATOM 1521 C CA . LEU A 1 195 ? -16.441 1.116 3.912 1.00 87.50 195 LEU A CA 1
ATOM 1522 C C . LEU A 1 195 ? -16.425 0.769 5.408 1.00 87.50 195 LEU A C 1
ATOM 1524 O O . LEU A 1 195 ? -17.472 0.810 6.051 1.00 87.50 195 LEU A O 1
ATOM 1528 N N . ARG A 1 196 ? -15.243 0.508 5.987 1.00 88.88 196 ARG A N 1
ATOM 1529 C CA . ARG A 1 196 ? -15.078 0.250 7.430 1.00 88.88 196 ARG A CA 1
ATOM 1530 C C . ARG A 1 196 ? -15.740 1.342 8.274 1.00 88.88 196 ARG A C 1
ATOM 1532 O O . ARG A 1 196 ? -16.505 1.035 9.184 1.00 88.88 196 ARG A O 1
ATOM 1539 N N . LYS A 1 197 ? -15.470 2.611 7.957 1.00 87.81 197 LYS A N 1
ATOM 1540 C CA . LYS A 1 197 ? -16.057 3.761 8.660 1.00 87.81 197 LYS A CA 1
ATOM 1541 C C . LYS A 1 197 ? -17.562 3.902 8.396 1.00 87.81 197 LYS A C 1
ATOM 1543 O O . LYS A 1 197 ? -18.314 4.211 9.310 1.00 87.81 197 LYS A O 1
ATOM 1548 N N . ALA A 1 198 ? -18.028 3.633 7.172 1.00 85.44 198 ALA A N 1
ATOM 1549 C CA . ALA A 1 198 ? -19.446 3.719 6.806 1.00 85.44 198 ALA A CA 1
ATOM 1550 C C . ALA A 1 198 ? -20.336 2.700 7.543 1.00 85.44 198 ALA A C 1
ATOM 1552 O O . ALA A 1 198 ? -21.513 2.979 7.775 1.00 85.44 198 ALA A O 1
ATOM 1553 N N . LEU A 1 199 ? -19.777 1.552 7.942 1.00 86.31 199 LEU A N 1
ATOM 1554 C CA . LEU A 1 199 ? -20.464 0.546 8.761 1.00 86.31 199 LEU A CA 1
ATOM 1555 C C . LEU A 1 199 ? -20.662 0.983 10.223 1.00 86.31 199 LEU A C 1
ATOM 1557 O O . LEU A 1 199 ? -21.470 0.384 10.929 1.00 86.31 199 LEU A O 1
ATOM 1561 N N . ARG A 1 200 ? -19.951 2.020 10.684 1.00 86.69 200 ARG A N 1
ATOM 1562 C CA . ARG A 1 200 ? -19.963 2.510 12.072 1.00 86.69 200 ARG A CA 1
ATOM 1563 C C . ARG A 1 200 ? -20.371 3.975 12.150 1.00 86.69 200 ARG A C 1
ATOM 1565 O O . ARG A 1 200 ? -19.626 4.818 12.643 1.00 86.69 200 ARG A O 1
ATOM 1572 N N . ARG A 1 201 ? -21.577 4.274 11.655 1.00 82.38 201 ARG A N 1
ATOM 1573 C CA . ARG A 1 201 ? -22.169 5.631 11.658 1.00 82.38 201 ARG A CA 1
ATOM 1574 C C . ARG A 1 201 ? -22.413 6.201 13.048 1.00 82.38 201 ARG A C 1
ATOM 1576 O O . ARG A 1 201 ? -22.536 7.409 13.198 1.00 82.38 201 ARG A O 1
ATOM 1583 N N . ASP A 1 202 ? -22.506 5.324 14.042 1.00 85.56 202 ASP A N 1
ATOM 1584 C CA . ASP A 1 202 ? -22.562 5.674 15.458 1.00 85.56 202 ASP A CA 1
ATOM 1585 C C . ASP A 1 202 ? -21.316 6.449 15.910 1.00 85.56 202 ASP A C 1
ATOM 1587 O O . ASP A 1 202 ? -21.410 7.285 16.805 1.00 85.56 202 ASP A O 1
ATOM 1591 N N . ILE A 1 203 ? -20.168 6.188 15.276 1.00 86.06 203 ILE A N 1
ATOM 1592 C CA . ILE A 1 203 ? -18.865 6.760 15.637 1.00 86.06 203 ILE A CA 1
ATOM 1593 C C . ILE A 1 203 ? -18.330 7.688 14.541 1.00 86.06 203 ILE A C 1
ATOM 1595 O O . ILE A 1 203 ? -17.776 8.741 14.848 1.00 86.06 203 ILE A O 1
ATOM 1599 N N . TYR A 1 204 ? -18.514 7.329 13.270 1.00 84.94 204 TYR A N 1
ATOM 1600 C CA . TYR A 1 204 ? -18.098 8.121 12.116 1.00 84.94 204 TYR A CA 1
ATOM 1601 C C . TYR A 1 204 ? -19.328 8.727 11.433 1.00 84.94 204 TYR A C 1
ATOM 1603 O O . TYR A 1 204 ? -19.967 8.047 10.620 1.00 84.94 204 TYR A O 1
ATOM 1611 N N . PRO A 1 205 ? -19.687 9.983 11.752 1.00 77.94 205 PRO A N 1
ATOM 1612 C CA . PRO A 1 205 ? -20.792 10.649 11.087 1.00 77.94 205 PRO A CA 1
ATOM 1613 C C . PRO A 1 205 ? -20.486 10.841 9.602 1.00 77.94 205 PRO A C 1
ATOM 1615 O O . PRO A 1 205 ? -19.341 10.801 9.150 1.00 77.94 205 PRO A O 1
ATOM 1618 N N . GLU A 1 206 ? -21.544 11.038 8.831 1.00 69.19 206 GLU A N 1
ATOM 1619 C CA . GLU A 1 206 ? -21.437 11.285 7.404 1.00 69.19 206 GLU A CA 1
ATOM 1620 C C . GLU A 1 206 ? -20.768 12.644 7.164 1.00 69.19 206 GLU A C 1
ATOM 1622 O O . GLU A 1 206 ? -21.274 13.685 7.581 1.00 69.19 206 GLU A O 1
ATOM 1627 N N . GLU A 1 207 ? -19.588 12.629 6.548 1.00 64.19 207 GLU A N 1
ATOM 1628 C CA . GLU A 1 207 ? -18.864 13.850 6.201 1.00 64.19 207 GLU A CA 1
ATOM 1629 C C . GLU A 1 207 ? -19.438 14.448 4.909 1.00 64.19 207 GLU A C 1
ATOM 1631 O O . GLU A 1 207 ? -19.620 13.740 3.919 1.00 64.19 207 GLU A O 1
ATOM 1636 N N . GLU A 1 208 ? -19.654 15.767 4.886 1.00 55.28 208 GLU A N 1
ATOM 1637 C CA . GLU A 1 208 ? -20.210 16.509 3.738 1.00 55.28 208 GLU A CA 1
ATOM 1638 C C . GLU A 1 208 ? -19.372 16.360 2.451 1.00 55.28 208 GLU A C 1
ATOM 1640 O O . GLU A 1 208 ? -19.860 16.587 1.347 1.00 55.28 208 GLU A O 1
ATOM 1645 N N . HIS A 1 209 ? -18.090 15.998 2.569 1.00 56.06 209 HIS A N 1
ATOM 1646 C CA . HIS A 1 209 ? -17.151 15.883 1.443 1.00 56.06 209 HIS A CA 1
ATOM 1647 C C . HIS A 1 209 ? -16.755 14.439 1.127 1.00 56.06 209 HIS A C 1
ATOM 1649 O O . HIS A 1 209 ? -15.821 14.191 0.360 1.00 56.06 209 HIS A O 1
ATOM 1655 N N . ARG A 1 210 ? -17.475 13.465 1.687 1.00 59.78 210 ARG A N 1
ATOM 1656 C CA . ARG A 1 210 ? -17.314 12.067 1.313 1.00 59.78 210 ARG A CA 1
ATOM 1657 C C . ARG A 1 210 ? -17.917 11.884 -0.077 1.00 59.78 210 ARG A C 1
ATOM 1659 O O . ARG A 1 210 ? -19.117 12.039 -0.257 1.00 59.78 210 ARG A O 1
ATOM 1666 N N . GLY A 1 211 ? -17.082 11.626 -1.086 1.00 57.81 211 GLY A N 1
ATOM 1667 C CA . GLY A 1 211 ? -17.563 11.448 -2.459 1.00 57.81 211 GLY A CA 1
ATOM 1668 C C . GLY A 1 211 ? -18.698 10.418 -2.527 1.00 57.81 211 GLY A C 1
ATOM 1669 O O . GLY A 1 211 ? -18.628 9.395 -1.848 1.00 57.81 211 GLY A O 1
ATOM 1670 N N . MET A 1 212 ? -19.717 10.676 -3.357 1.00 54.41 212 MET A N 1
ATOM 1671 C CA . MET A 1 212 ? -20.970 9.892 -3.428 1.00 54.41 212 MET A CA 1
ATOM 1672 C C . MET A 1 212 ? -20.754 8.372 -3.564 1.00 54.41 212 MET A C 1
ATOM 1674 O O . MET A 1 212 ? -21.548 7.576 -3.085 1.00 54.41 212 MET A O 1
ATOM 1678 N N . ILE A 1 213 ? -19.643 7.952 -4.175 1.00 57.59 213 ILE A N 1
ATOM 1679 C CA . ILE A 1 213 ? -19.236 6.545 -4.337 1.00 57.59 213 ILE A CA 1
ATOM 1680 C C . ILE A 1 213 ? -18.891 5.818 -3.024 1.00 57.59 213 ILE A C 1
ATOM 1682 O O . ILE A 1 213 ? -18.794 4.594 -3.009 1.00 57.59 213 ILE A O 1
ATOM 1686 N N . HIS A 1 214 ? -18.694 6.544 -1.925 1.00 56.47 214 HIS A N 1
ATOM 1687 C CA . HIS A 1 214 ? -18.369 5.992 -0.606 1.00 56.47 214 HIS A CA 1
ATOM 1688 C C . HIS A 1 214 ? -19.537 6.080 0.379 1.00 56.47 214 HIS A C 1
ATOM 1690 O O . HIS A 1 214 ? -19.384 5.758 1.562 1.00 56.47 214 HIS A O 1
ATOM 1696 N N . GLN A 1 215 ? -20.698 6.517 -0.104 1.00 59.28 215 GLN A N 1
ATOM 1697 C CA . GLN A 1 215 ? -21.908 6.658 0.678 1.00 59.28 215 GLN A CA 1
ATOM 1698 C C . GLN A 1 215 ? -22.745 5.392 0.501 1.00 59.28 215 GLN A C 1
ATOM 1700 O O . GLN A 1 215 ? -23.133 5.019 -0.603 1.00 59.28 215 GLN A O 1
ATOM 1705 N N . CYS A 1 216 ? -22.963 4.658 1.590 1.00 56.00 216 CYS A N 1
ATOM 1706 C CA . CYS A 1 216 ? -23.903 3.542 1.566 1.00 56.00 216 CYS A CA 1
ATOM 1707 C C . CYS A 1 216 ? -25.304 4.136 1.716 1.00 56.00 216 CYS A C 1
ATOM 1709 O O . CYS A 1 216 ? -25.780 4.271 2.835 1.00 56.00 216 CYS A O 1
ATOM 1711 N N . ASP A 1 217 ? -25.950 4.574 0.644 1.00 55.91 217 ASP A N 1
ATOM 1712 C CA . ASP A 1 217 ? -27.278 5.175 0.778 1.00 55.91 217 ASP A CA 1
ATOM 1713 C C . ASP A 1 217 ? -28.248 4.192 1.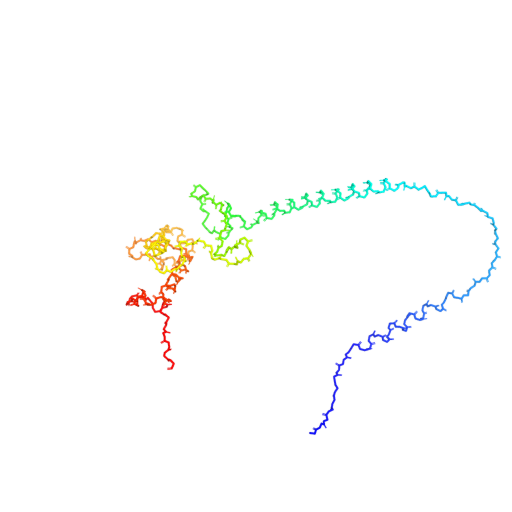450 1.00 55.91 217 ASP A C 1
ATOM 1715 O O . ASP A 1 217 ? -28.456 3.065 0.994 1.00 55.91 217 ASP A O 1
ATOM 1719 N N . ASN A 1 218 ? -28.833 4.617 2.573 1.00 50.00 218 ASN A N 1
ATOM 1720 C CA . ASN A 1 218 ? -29.977 3.924 3.149 1.00 50.00 218 ASN A CA 1
ATOM 1721 C C . ASN A 1 218 ? -31.137 4.157 2.184 1.00 50.00 218 ASN A C 1
ATOM 1723 O O . ASN A 1 218 ? -31.722 5.237 2.189 1.00 50.00 218 ASN A O 1
ATOM 1727 N N . VAL A 1 219 ? -31.476 3.162 1.366 1.00 44.12 219 VAL A N 1
ATOM 1728 C CA . VAL A 1 219 ? -32.770 3.146 0.680 1.00 44.12 219 VAL A CA 1
ATOM 1729 C C . VAL A 1 219 ? -33.832 2.967 1.769 1.00 44.12 219 VAL A C 1
ATOM 1731 O O . VAL A 1 219 ? -33.838 1.921 2.425 1.00 44.12 219 VAL A O 1
ATOM 1734 N N . PRO A 1 220 ? -34.703 3.959 2.028 1.00 45.47 220 PRO A N 1
ATOM 1735 C CA . PRO A 1 220 ? -35.832 3.757 2.920 1.00 45.47 220 PRO A CA 1
ATOM 1736 C C . PRO A 1 220 ? -36.774 2.754 2.247 1.00 45.47 220 PRO A C 1
ATOM 1738 O O . PRO A 1 220 ? -37.109 2.925 1.072 1.00 45.47 220 PRO A O 1
ATOM 1741 N N . GLY A 1 221 ? -37.131 1.692 2.971 1.00 40.28 221 GLY A N 1
ATOM 1742 C CA . GLY A 1 221 ? -38.144 0.722 2.546 1.00 40.28 221 GLY A CA 1
ATOM 1743 C C . GLY A 1 221 ? -39.553 1.297 2.531 1.00 40.28 221 GLY A C 1
ATOM 1744 O O . GLY A 1 221 ? -39.800 2.285 3.261 1.00 40.28 221 GLY A O 1
#

Sequence (221 aa):
MALISSFFNPQAERWADQHRADKTLMESEENLLPKDGDDTEVPRPLIPVNSTTRVVITVTILLLWGAAAFVAGSLTSKTQRDSPLGSAENGFVEELIITPSETFKLIQTRFTGGVDFSPKGIEVLAPSMYVGEPSLEIDEAWNAIIGGESHYFSVSEDEARRLWGAESDRYRDRIRGGWTGTLDMFHCLHCLNQLRKALRRDIYPEEEHRGMIHQCDNVPG

pLDDT: mean 70.54, std 17.42, range [34.12, 95.62]

Organism: NCBI:txid54673

InterPro domains:
  IPR021765 Mycotoxin biosynthesis protein UstYa-like [PF11807] (56-209)
  IPR021765 Mycotoxin biosynthesis protein UstYa-like [PTHR33365] (26-209)

Secondary structure (DSSP, 8-state):
---------TTSGGGTTHHHHTTTTSSSS-------------PPP-----HHHHHHHHHHHHHHHHHHHHHHHHHHHHHHHS-TTEETTTEETT-SS---TTT----------SEEE-TTS-EEEPP-SSSSS--HHHHHHHHHHHSTTTT-EEE-HHHHHHHHGGGGGGGB-TTTSSEEE--HHHHHHHHHHHHHHHT-TTTS---TTS-GGG-------

Radius of gyration: 38.18 Å; chains: 1; bounding box: 75×112×57 Å